Protein AF-A0A9D2M2R0-F1 (afdb_monomer_lite)

Secondary structure (DSSP, 8-state):
--SHHHH-------HHHHHT-S--SS----PPPPPP--HHHHHHHHHTS-HHHHHHHHHHTSTTGGG--HHHHHHHHHHHHHHHHHHHHHHHHHHT---HHHHHHHHT-EEE--SS-S-TTS--SEEEETTTEEEE-HHHHHHHHHHHTSTTHHHHH-TT--HHHHHHHHHHHHHHHHHTTTT-HHHH-EEEEP-STT--EEEE-HHHHHHHHHHHHHHHHT-SS-TTHHHHHHHHHH-HHHHHHHHHHHHHHTTPPPPPPP-----PPPPTT--

Sequence (275 aa):
MNDWKQQMKTRLTPVAEIFLGKGGLERKPLLRPVQPRPIAQMMKDLRALDESVWAEYAFSRDPLKGRFTPEQKKRWDKLANECGKEYAHKMQQKYGTRDPMELAKRMGVTVEKPDMPKDLGRVLFAEFKVPNHVYLYMDAVYKAQATLSRPGMQKIMTSALDVERLLLAHELFHYVEEQYKREIFTKTEKIDLPTIPPFKNRSTVRSLDELAGMAFARELNSLPYSPYLLDVMLMYGYSQDGAIRLYEEIMTMAGVPIPEPEEEAYSAPLSIYDV

Radius of gyration: 19.31 Å; chains: 1; bounding box: 57×49×51 Å

Structure (mmCIF, N/CA/C/O backbone):
data_AF-A0A9D2M2R0-F1
#
_entry.id   AF-A0A9D2M2R0-F1
#
loop_
_atom_site.group_PDB
_atom_site.id
_ato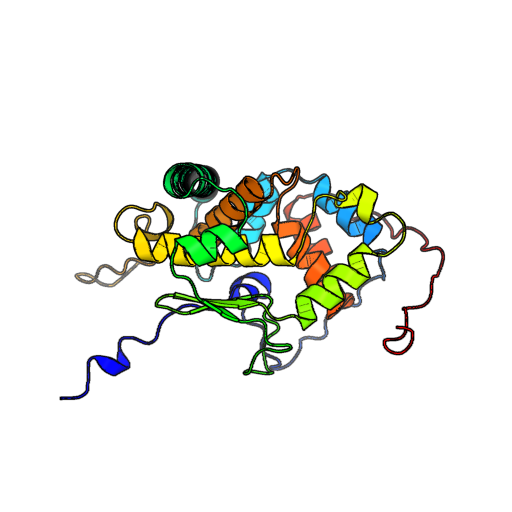m_site.type_symbol
_atom_site.label_atom_id
_atom_site.label_alt_id
_atom_site.label_comp_id
_atom_site.label_asym_id
_atom_site.label_entity_id
_atom_site.label_seq_id
_atom_site.pdbx_PDB_ins_code
_atom_site.Cartn_x
_atom_site.Cartn_y
_atom_site.Cartn_z
_atom_site.occupancy
_atom_site.B_iso_or_equiv
_atom_site.auth_seq_id
_atom_site.auth_comp_id
_atom_site.auth_asym_id
_atom_site.auth_atom_id
_atom_site.pdbx_PDB_model_num
ATOM 1 N N . MET A 1 1 ? -34.102 20.728 9.221 1.00 36.69 1 MET A N 1
ATOM 2 C CA . MET A 1 1 ? -34.050 19.658 8.200 1.00 36.69 1 MET A CA 1
ATOM 3 C C . MET A 1 1 ? -33.101 20.142 7.112 1.00 36.69 1 MET A C 1
ATOM 5 O O . MET A 1 1 ? -33.289 21.264 6.675 1.00 36.69 1 MET A O 1
ATOM 9 N N . ASN A 1 2 ? -32.089 19.342 6.755 1.00 35.31 2 ASN A N 1
ATOM 10 C CA . ASN A 1 2 ? -31.023 19.614 5.766 1.00 35.31 2 ASN A CA 1
ATOM 11 C C . ASN A 1 2 ? -29.866 20.544 6.184 1.00 35.31 2 ASN A C 1
ATOM 13 O O . ASN A 1 2 ? -29.786 21.662 5.702 1.00 35.31 2 ASN A O 1
ATOM 17 N N . ASP A 1 3 ? -28.921 20.028 6.983 1.00 30.72 3 ASP A N 1
ATOM 18 C CA . ASP A 1 3 ? -27.533 20.552 6.956 1.00 30.72 3 ASP A CA 1
ATOM 19 C C . ASP A 1 3 ? -26.462 19.510 7.372 1.00 30.72 3 ASP A C 1
ATOM 21 O O . ASP A 1 3 ? -25.307 19.558 6.966 1.00 30.72 3 ASP A O 1
ATOM 25 N N . TRP A 1 4 ? -26.845 18.438 8.079 1.00 29.23 4 TRP A N 1
ATOM 26 C CA . TRP A 1 4 ? -25.891 17.377 8.451 1.00 29.23 4 TRP A CA 1
ATOM 27 C C . TRP A 1 4 ? -25.442 16.485 7.275 1.00 29.23 4 TRP A C 1
ATOM 29 O O . TRP A 1 4 ? -24.373 15.878 7.328 1.00 29.23 4 TRP A O 1
ATOM 39 N N . LYS A 1 5 ? -26.218 16.438 6.179 1.00 28.48 5 LYS A N 1
ATOM 40 C CA . LYS A 1 5 ? -25.874 15.671 4.967 1.00 28.48 5 LYS A CA 1
ATOM 41 C C . LYS A 1 5 ? -24.769 16.322 4.119 1.00 28.48 5 LYS A C 1
ATOM 43 O O . LYS A 1 5 ? -24.195 15.635 3.282 1.00 28.48 5 LYS A O 1
ATOM 48 N N . GLN A 1 6 ? -24.430 17.599 4.335 1.00 27.80 6 GLN A N 1
ATOM 49 C CA . GLN A 1 6 ? -23.318 18.257 3.628 1.00 27.80 6 GLN A CA 1
ATOM 50 C C . GLN A 1 6 ? -21.973 18.159 4.367 1.00 27.80 6 GLN A C 1
ATOM 52 O O . GLN A 1 6 ? -20.927 18.268 3.727 1.00 27.80 6 GLN A O 1
ATOM 57 N N . GLN A 1 7 ? -21.974 17.873 5.675 1.00 25.66 7 GLN A N 1
ATOM 58 C CA . GLN A 1 7 ? -20.743 17.686 6.460 1.00 25.66 7 GLN A CA 1
ATOM 59 C C . GLN A 1 7 ? -20.190 16.251 6.420 1.00 25.66 7 GLN A C 1
ATOM 61 O O . GLN A 1 7 ? -19.033 16.032 6.765 1.00 25.66 7 GLN A O 1
ATOM 66 N N . MET A 1 8 ? -20.960 15.286 5.907 1.00 27.16 8 MET A N 1
ATOM 67 C CA . MET A 1 8 ? -20.489 13.932 5.584 1.00 27.16 8 MET A CA 1
ATOM 68 C C . MET A 1 8 ? -20.026 13.816 4.124 1.00 27.16 8 MET A C 1
ATOM 70 O O . MET A 1 8 ? -20.370 12.869 3.422 1.00 27.16 8 MET A O 1
ATOM 74 N N . LYS A 1 9 ? -19.207 14.761 3.643 1.00 28.81 9 LYS A N 1
ATOM 75 C CA . LYS A 1 9 ? -18.319 14.449 2.514 1.00 28.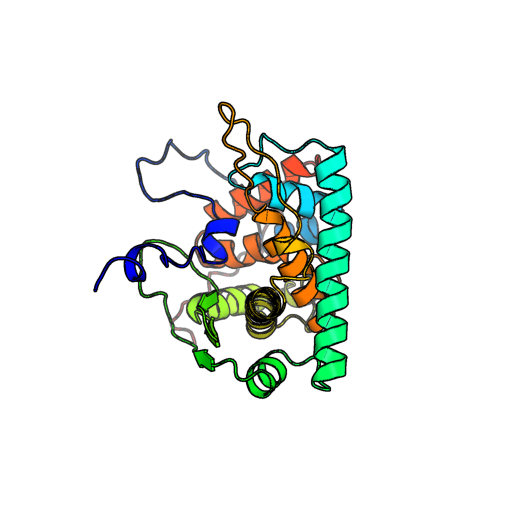81 9 LYS A CA 1
ATOM 76 C C . LYS A 1 9 ? -17.247 13.503 3.048 1.00 28.81 9 LYS A C 1
ATOM 78 O O . LYS A 1 9 ? -16.240 13.947 3.595 1.00 28.81 9 LYS A O 1
ATOM 83 N N . THR A 1 10 ? -17.525 12.206 2.948 1.00 34.53 10 THR A N 1
ATOM 84 C CA . THR A 1 10 ? -16.590 11.093 3.133 1.00 34.53 10 THR A CA 1
ATOM 85 C C . THR A 1 10 ? -15.254 11.439 2.484 1.00 34.53 10 THR A C 1
ATOM 87 O O . THR A 1 10 ? -15.128 11.443 1.262 1.00 34.53 10 THR A O 1
ATOM 90 N N . ARG A 1 11 ? -14.258 11.782 3.305 1.00 35.22 11 ARG A N 1
ATOM 91 C CA . ARG A 1 11 ? -12.870 11.978 2.875 1.00 35.22 11 ARG A CA 1
ATOM 92 C C . ARG A 1 11 ? -12.175 10.619 2.784 1.00 35.22 11 ARG A C 1
ATOM 94 O O . ARG A 1 11 ? -11.210 10.375 3.493 1.00 35.22 11 ARG A O 1
ATOM 101 N N . LEU A 1 12 ? -12.707 9.745 1.937 1.00 38.00 12 LEU A N 1
ATOM 102 C CA . LEU A 1 12 ? -11.981 8.587 1.432 1.00 38.00 12 LEU A CA 1
ATOM 103 C C . LEU A 1 12 ? -11.487 8.997 0.055 1.00 38.00 12 LEU A C 1
ATOM 105 O O . LEU A 1 12 ? -12.224 9.026 -0.922 1.00 38.00 12 LEU A O 1
ATOM 109 N N . THR A 1 13 ? -10.264 9.498 0.041 1.00 39.38 13 THR A N 1
ATOM 110 C CA . THR A 1 13 ? -9.514 9.754 -1.183 1.00 39.38 13 THR A CA 1
ATOM 111 C C . THR A 1 13 ? -8.932 8.409 -1.622 1.00 39.38 13 THR A C 1
ATOM 113 O O . THR A 1 13 ? -8.181 7.839 -0.825 1.00 39.38 13 THR A O 1
ATOM 116 N N . PRO A 1 14 ? -9.279 7.894 -2.815 1.00 43.44 14 PRO A N 1
ATOM 117 C CA . PRO A 1 14 ? -8.910 6.555 -3.265 1.00 43.44 14 PRO A CA 1
ATOM 118 C C . PRO A 1 14 ? -7.418 6.254 -3.125 1.00 43.44 14 PRO A C 1
ATOM 120 O O . PRO A 1 14 ? -6.603 7.173 -3.237 1.00 43.44 14 PRO A O 1
ATOM 123 N N . VAL A 1 15 ? -7.068 4.974 -2.980 1.00 39.81 15 VAL A N 1
ATOM 124 C CA . VAL A 1 15 ? -5.699 4.425 -2.954 1.00 39.81 15 VAL A CA 1
ATOM 125 C C . VAL A 1 15 ? -4.780 5.186 -3.911 1.00 39.81 15 VAL A C 1
ATOM 127 O O . VAL A 1 15 ? -3.821 5.833 -3.495 1.00 39.81 15 VAL A O 1
ATOM 130 N N . ALA A 1 16 ? -5.140 5.302 -5.186 1.00 38.16 16 ALA A N 1
ATOM 131 C CA . ALA A 1 16 ? -4.279 5.967 -6.160 1.00 38.16 16 ALA A CA 1
ATOM 132 C C . ALA A 1 16 ? -4.148 7.504 -6.033 1.00 38.16 16 ALA A C 1
ATOM 134 O O . ALA A 1 16 ? -3.180 8.071 -6.536 1.00 38.16 16 ALA A O 1
ATOM 135 N N . GLU A 1 17 ? -5.043 8.197 -5.316 1.00 38.16 17 GLU A N 1
ATOM 136 C CA . GLU A 1 17 ? -4.826 9.602 -4.931 1.00 38.16 17 GLU A CA 1
ATOM 137 C C . GLU A 1 17 ? -3.756 9.767 -3.842 1.00 38.16 17 GLU A C 1
ATOM 139 O O . GLU A 1 17 ? -3.282 10.889 -3.639 1.00 38.16 17 GLU A O 1
ATOM 144 N N . ILE A 1 18 ? -3.404 8.706 -3.102 1.00 42.72 18 ILE A N 1
ATOM 145 C CA . ILE A 1 18 ? -2.148 8.697 -2.342 1.00 42.72 18 ILE A CA 1
ATOM 146 C C . ILE A 1 18 ? -0.995 8.429 -3.303 1.00 42.72 18 ILE A C 1
ATOM 148 O O . ILE A 1 18 ? -0.039 9.203 -3.331 1.00 42.72 18 ILE A O 1
ATOM 152 N N . PHE A 1 19 ? -1.091 7.357 -4.094 1.00 41.00 19 PHE A N 1
ATOM 153 C CA . PHE A 1 19 ? 0.054 6.830 -4.842 1.00 41.00 19 PHE A CA 1
ATOM 154 C C . PHE A 1 19 ? 0.569 7.770 -5.940 1.00 41.00 19 PHE A C 1
ATOM 156 O O . PHE A 1 19 ? 1.769 7.797 -6.200 1.00 41.00 19 PHE A O 1
ATOM 163 N N . LEU A 1 20 ? -0.293 8.604 -6.538 1.00 40.09 20 LEU A N 1
ATOM 164 C CA . LEU A 1 20 ? 0.067 9.462 -7.681 1.00 40.09 20 LEU A CA 1
ATOM 165 C C . LEU A 1 20 ? 0.098 10.962 -7.387 1.00 40.09 20 LEU A C 1
ATOM 167 O O . LEU A 1 20 ? 0.385 11.762 -8.279 1.00 40.09 20 LEU A O 1
ATOM 171 N N . GLY A 1 21 ? -0.158 11.362 -6.139 1.00 33.91 21 GLY A N 1
ATOM 172 C CA . GLY A 1 21 ? -0.265 12.769 -5.770 1.00 33.91 21 GLY A CA 1
ATOM 173 C C . GLY A 1 21 ? -1.383 13.508 -6.525 1.00 33.91 21 GLY A C 1
ATOM 174 O O . GLY A 1 21 ? -2.025 13.010 -7.450 1.00 33.91 21 GLY A O 1
ATOM 175 N N . LYS A 1 22 ? -1.658 14.751 -6.125 1.00 32.97 22 LYS A N 1
ATOM 176 C CA . LYS A 1 22 ? -2.569 15.623 -6.878 1.00 32.97 22 LYS A CA 1
ATOM 177 C C . LYS A 1 22 ? -1.889 16.071 -8.174 1.00 32.97 22 LYS A C 1
ATOM 179 O O . LYS A 1 22 ? -1.240 17.110 -8.199 1.00 32.97 22 LYS A O 1
ATOM 184 N N . GLY A 1 23 ? -2.058 15.292 -9.233 1.00 34.34 23 GLY A N 1
ATOM 185 C CA . GLY A 1 23 ? -1.630 15.617 -10.590 1.00 34.34 23 GLY A CA 1
ATOM 186 C C . GLY A 1 23 ? -2.774 15.423 -11.573 1.00 34.34 23 GLY A C 1
ATOM 187 O O . GLY A 1 23 ? -2.722 14.539 -12.420 1.00 34.34 23 GLY A O 1
ATOM 188 N N . GLY A 1 24 ? -3.829 16.233 -11.444 1.00 31.84 24 GLY A N 1
ATOM 189 C CA . GLY A 1 24 ? -4.751 16.432 -12.559 1.00 31.84 24 GLY A CA 1
ATOM 190 C C . GLY A 1 24 ? -3.981 16.982 -13.762 1.00 31.84 24 GLY A C 1
ATOM 191 O O . GLY A 1 24 ? -2.968 17.659 -13.592 1.00 31.84 24 GLY A O 1
ATOM 192 N N . LEU A 1 25 ? -4.455 16.672 -14.967 1.00 33.19 25 LEU A N 1
ATOM 193 C CA . LEU A 1 25 ? -3.957 17.160 -16.258 1.00 33.19 25 LEU A CA 1
ATOM 194 C C . LEU A 1 25 ? -4.103 18.694 -16.414 1.00 33.19 25 LEU A C 1
ATOM 196 O O . LEU A 1 25 ? -4.700 19.171 -17.372 1.00 33.19 25 LEU A O 1
ATOM 200 N N . GLU A 1 26 ? -3.550 19.493 -15.504 1.00 32.28 26 GLU A N 1
ATOM 201 C CA . GLU A 1 26 ? -3.401 20.938 -15.664 1.00 32.28 26 GLU A CA 1
ATOM 202 C C . GLU A 1 26 ? -1.927 21.277 -15.901 1.00 32.28 26 GLU A C 1
ATOM 204 O O . GLU A 1 26 ? -1.072 21.076 -15.044 1.00 32.28 26 GLU A O 1
ATOM 209 N N . ARG A 1 27 ? -1.658 21.737 -17.134 1.00 33.88 27 ARG A N 1
ATOM 210 C CA . ARG A 1 27 ? -0.383 22.236 -17.686 1.00 33.88 27 ARG A CA 1
ATOM 211 C C . ARG A 1 27 ? 0.859 21.486 -17.191 1.00 33.88 27 ARG A C 1
ATOM 213 O O . ARG A 1 27 ? 1.560 21.949 -16.299 1.00 33.88 27 ARG A O 1
ATOM 220 N N . LYS A 1 28 ? 1.168 20.366 -17.864 1.00 37.31 28 LYS A N 1
ATOM 221 C CA . LYS A 1 28 ? 2.456 19.662 -17.751 1.00 37.31 28 LYS A CA 1
ATOM 222 C C . LYS A 1 28 ? 3.606 20.685 -17.857 1.00 37.31 28 LYS A C 1
ATOM 224 O O . LYS A 1 28 ? 3.792 21.229 -18.948 1.00 37.31 28 LYS A O 1
ATOM 229 N N . PRO A 1 29 ? 4.411 20.932 -16.805 1.00 42.66 29 PRO A N 1
ATOM 230 C CA . PRO A 1 29 ? 5.779 21.361 -17.058 1.00 42.66 29 PRO A CA 1
ATOM 231 C C . PRO A 1 29 ? 6.406 20.301 -17.973 1.00 42.66 29 PRO A C 1
ATOM 233 O O . PRO A 1 29 ? 6.069 19.122 -17.845 1.00 42.66 29 PRO A O 1
ATOM 236 N N . LEU A 1 30 ? 7.236 20.706 -18.939 1.00 49.91 30 LEU A N 1
ATOM 237 C CA . LEU A 1 30 ? 7.921 19.772 -19.839 1.00 49.91 30 LEU A CA 1
ATOM 238 C C . LEU A 1 30 ? 8.598 18.688 -18.990 1.00 49.91 30 LEU A C 1
ATOM 240 O O . LEU A 1 30 ? 9.575 18.952 -18.291 1.00 49.91 30 LEU A O 1
ATOM 244 N N . LEU A 1 31 ? 8.017 17.488 -18.983 1.00 64.94 31 LEU A N 1
ATOM 245 C CA . LEU A 1 31 ? 8.514 16.387 -18.175 1.00 64.94 31 LEU A CA 1
ATOM 246 C C . LEU A 1 31 ? 9.866 15.966 -18.760 1.00 64.94 31 LEU A C 1
ATOM 248 O O . LEU A 1 31 ? 9.962 15.720 -19.961 1.00 64.94 31 LEU A O 1
ATOM 252 N N . ARG A 1 32 ? 10.909 15.890 -17.922 1.00 73.06 32 ARG A N 1
ATOM 253 C CA . ARG A 1 32 ? 12.268 15.498 -18.342 1.00 73.06 32 ARG A CA 1
ATOM 254 C C . ARG A 1 32 ? 12.216 14.192 -19.150 1.00 73.06 32 ARG A C 1
ATOM 256 O O . ARG A 1 32 ? 11.566 13.274 -18.663 1.00 73.06 32 ARG A O 1
ATOM 263 N N . PRO A 1 33 ? 12.877 14.044 -20.305 1.00 77.44 33 PRO A N 1
ATOM 264 C CA . PRO A 1 33 ? 12.938 12.759 -21.002 1.00 77.44 33 PRO A CA 1
ATOM 265 C C . PRO A 1 33 ? 13.443 11.653 -20.068 1.00 77.44 33 PRO A C 1
ATOM 267 O O . PRO A 1 33 ? 14.394 11.881 -19.318 1.00 77.44 33 PRO A O 1
ATOM 270 N N . VAL A 1 34 ? 12.792 10.492 -20.091 1.00 85.88 34 VAL A N 1
ATOM 271 C CA . VAL A 1 34 ? 13.221 9.309 -19.333 1.00 85.88 34 VAL A CA 1
ATOM 272 C C . VAL A 1 34 ? 13.888 8.320 -20.273 1.00 85.88 34 VAL A C 1
ATOM 274 O O . VAL A 1 34 ? 13.518 8.218 -21.442 1.00 85.88 34 VAL A O 1
ATOM 277 N N . GLN A 1 35 ? 14.884 7.604 -19.766 1.00 87.88 35 GLN A N 1
ATOM 278 C CA . GLN A 1 35 ? 15.522 6.525 -20.506 1.00 87.88 35 GLN A CA 1
ATOM 279 C C . GLN A 1 35 ? 14.670 5.255 -20.339 1.00 87.88 35 GLN A C 1
ATOM 281 O O . GLN A 1 35 ? 14.363 4.908 -19.196 1.00 87.88 35 GLN A O 1
ATOM 286 N N . PRO A 1 36 ? 14.265 4.565 -21.424 1.00 91.00 36 PRO A N 1
ATOM 287 C CA . PRO A 1 36 ? 13.518 3.314 -21.322 1.00 91.00 36 PRO A CA 1
ATOM 288 C C . PRO A 1 36 ? 14.266 2.275 -20.483 1.00 91.00 36 PRO A C 1
ATOM 290 O O . PRO A 1 36 ? 15.478 2.118 -20.628 1.00 91.00 36 PRO A O 1
ATOM 293 N N . ARG A 1 37 ? 13.538 1.575 -19.605 1.00 91.38 37 ARG A N 1
ATOM 294 C CA . ARG A 1 37 ? 14.088 0.578 -18.677 1.00 91.38 37 ARG A CA 1
ATOM 295 C C . ARG A 1 37 ? 13.200 -0.664 -18.613 1.00 91.38 37 ARG A C 1
ATOM 297 O O . ARG A 1 37 ? 11.980 -0.509 -18.482 1.00 91.38 37 ARG A O 1
ATOM 304 N N . PRO A 1 38 ? 13.782 -1.876 -18.631 1.00 92.50 38 PRO A N 1
ATOM 305 C CA . PRO A 1 38 ? 13.028 -3.104 -18.422 1.00 92.50 38 PRO A CA 1
ATOM 306 C C . PRO A 1 38 ? 12.332 -3.118 -17.060 1.00 92.50 38 PRO A C 1
ATOM 308 O O . PRO A 1 38 ? 12.951 -2.880 -16.019 1.00 92.50 38 PRO A O 1
ATOM 311 N N . ILE A 1 39 ? 11.047 -3.478 -17.037 1.00 93.38 39 ILE A N 1
ATOM 312 C CA . ILE A 1 39 ? 10.282 -3.590 -15.783 1.00 93.38 39 ILE A CA 1
ATOM 313 C C . ILE A 1 39 ? 10.903 -4.613 -14.824 1.00 93.38 39 ILE A C 1
ATOM 315 O O . ILE A 1 39 ? 10.934 -4.393 -13.616 1.00 93.38 39 ILE A O 1
ATOM 319 N N . ALA A 1 40 ? 11.472 -5.696 -15.359 1.00 93.75 40 ALA A N 1
ATOM 320 C CA . ALA A 1 40 ? 12.155 -6.712 -14.568 1.00 93.75 40 ALA A CA 1
ATOM 321 C C . ALA A 1 40 ? 13.372 -6.145 -13.820 1.00 93.75 40 ALA A C 1
ATOM 323 O O . ALA A 1 40 ? 13.594 -6.506 -12.667 1.00 93.75 40 ALA A O 1
ATOM 324 N N . GLN A 1 41 ? 14.136 -5.246 -14.446 1.00 94.12 41 GLN A N 1
ATOM 325 C CA . GLN A 1 41 ? 15.252 -4.564 -13.793 1.00 94.12 41 GLN A CA 1
ATOM 326 C C . GLN A 1 41 ? 14.738 -3.679 -12.652 1.00 94.12 41 GLN A C 1
ATOM 328 O O . GLN A 1 41 ? 15.139 -3.870 -11.507 1.00 94.12 41 GLN A O 1
ATOM 333 N N . MET A 1 42 ? 13.760 -2.809 -12.935 1.00 95.62 42 MET A N 1
ATOM 334 C CA . MET A 1 42 ? 13.175 -1.927 -11.918 1.00 95.62 42 MET A CA 1
ATOM 335 C C . MET A 1 42 ? 12.631 -2.716 -10.716 1.00 95.62 42 MET A C 1
ATOM 337 O O . MET A 1 42 ? 12.873 -2.344 -9.573 1.00 95.62 42 MET A O 1
ATOM 341 N N . MET A 1 43 ? 11.936 -3.836 -10.940 1.00 95.81 43 MET A N 1
ATOM 342 C CA . MET A 1 43 ? 11.398 -4.656 -9.847 1.00 95.81 43 MET A CA 1
ATOM 343 C C . MET A 1 43 ? 12.482 -5.354 -9.019 1.00 95.81 43 MET A C 1
ATOM 345 O O . MET A 1 43 ? 12.316 -5.481 -7.806 1.00 95.81 43 MET A O 1
ATOM 349 N N . LYS A 1 44 ? 13.586 -5.805 -9.635 1.00 95.06 44 LYS A N 1
ATOM 350 C CA . LYS A 1 44 ? 14.729 -6.374 -8.896 1.00 95.06 44 LYS A CA 1
ATOM 351 C C . LYS A 1 44 ? 15.343 -5.329 -7.969 1.00 95.06 44 LYS A C 1
ATOM 353 O O . LYS A 1 44 ? 15.552 -5.624 -6.796 1.00 95.06 44 LYS A O 1
ATOM 358 N N . ASP A 1 45 ? 15.582 -4.133 -8.497 1.00 95.75 45 ASP A N 1
ATOM 359 C CA . ASP A 1 45 ? 16.199 -3.032 -7.761 1.00 95.75 45 ASP A CA 1
ATOM 360 C C . ASP A 1 45 ? 15.323 -2.609 -6.580 1.00 95.75 45 ASP A C 1
ATOM 362 O O . ASP A 1 45 ? 15.783 -2.592 -5.442 1.00 95.75 45 ASP A O 1
ATOM 366 N N . LEU A 1 46 ? 14.029 -2.365 -6.826 1.00 96.56 46 LEU A N 1
ATOM 367 C CA . LEU A 1 46 ? 13.080 -1.974 -5.780 1.00 96.56 46 LEU A CA 1
ATOM 368 C C . LEU A 1 46 ? 12.930 -3.051 -4.702 1.00 96.56 46 LEU A C 1
ATOM 370 O O . LEU A 1 46 ? 12.845 -2.737 -3.518 1.00 96.56 46 LEU A O 1
ATOM 374 N N . ARG A 1 47 ? 12.922 -4.331 -5.089 1.00 95.25 47 ARG A N 1
ATOM 375 C CA . ARG A 1 47 ? 12.851 -5.447 -4.136 1.00 95.25 47 ARG A CA 1
ATOM 376 C C . ARG A 1 47 ? 14.084 -5.526 -3.225 1.00 95.25 47 ARG A C 1
ATOM 378 O O . ARG A 1 47 ? 13.974 -6.092 -2.140 1.00 95.25 47 ARG A O 1
ATOM 385 N N . ALA A 1 48 ? 15.230 -5.003 -3.658 1.00 94.62 48 ALA A N 1
ATOM 386 C CA . ALA A 1 48 ? 16.471 -4.994 -2.886 1.00 94.62 48 ALA A CA 1
ATOM 387 C C . ALA A 1 48 ? 16.589 -3.801 -1.920 1.00 94.62 48 ALA A C 1
ATOM 389 O O . ALA A 1 48 ? 17.535 -3.763 -1.134 1.00 94.62 48 ALA A O 1
ATOM 390 N N . LEU A 1 49 ? 15.662 -2.839 -1.970 1.00 95.69 49 LEU A N 1
ATOM 391 C CA . LEU A 1 49 ? 15.681 -1.672 -1.092 1.00 95.69 49 LEU A CA 1
ATOM 392 C C . LEU A 1 49 ? 15.330 -2.030 0.355 1.00 95.69 49 LEU A C 1
ATOM 394 O O . LEU A 1 49 ? 14.494 -2.897 0.621 1.00 95.69 49 LEU A O 1
ATOM 398 N N . ASP A 1 50 ? 15.932 -1.293 1.289 1.00 93.12 50 ASP A N 1
ATOM 399 C CA . ASP A 1 50 ? 15.592 -1.363 2.706 1.00 93.12 50 ASP A CA 1
ATOM 400 C C . ASP A 1 50 ? 14.145 -0.929 2.966 1.00 93.12 50 ASP A C 1
ATOM 402 O O . ASP A 1 50 ? 13.619 -0.006 2.339 1.00 93.12 50 ASP A O 1
ATOM 406 N N . GLU A 1 51 ? 13.509 -1.552 3.964 1.00 87.69 51 GLU A N 1
ATOM 407 C CA . GLU A 1 51 ? 12.098 -1.292 4.276 1.00 87.69 51 GLU A CA 1
ATOM 408 C C . GLU A 1 51 ? 11.831 0.186 4.625 1.00 87.69 51 GLU A C 1
ATOM 410 O O . GLU A 1 51 ? 10.773 0.725 4.305 1.00 87.69 51 GLU A O 1
ATOM 415 N N . SER A 1 52 ? 12.811 0.866 5.230 1.00 89.81 52 SER A N 1
ATOM 416 C CA . SER A 1 52 ? 12.713 2.274 5.635 1.00 89.81 52 SER A CA 1
ATOM 417 C C . SER A 1 52 ? 12.522 3.241 4.462 1.00 89.81 52 SER A C 1
ATOM 419 O O . SER A 1 52 ? 11.972 4.328 4.657 1.00 89.81 52 SER A O 1
ATOM 421 N N . VAL A 1 53 ? 12.931 2.861 3.245 1.00 94.81 53 VAL A N 1
ATOM 422 C CA . VAL A 1 53 ? 12.716 3.671 2.037 1.00 94.81 53 VAL A CA 1
ATOM 423 C C . VAL A 1 53 ? 11.223 3.822 1.758 1.00 94.81 53 VAL A C 1
ATOM 425 O O . VAL A 1 53 ? 10.766 4.906 1.399 1.00 94.81 53 VAL A O 1
ATOM 428 N N . TRP A 1 54 ? 10.439 2.764 1.977 1.00 94.88 54 TRP A N 1
ATOM 429 C CA . TRP A 1 54 ? 9.000 2.771 1.715 1.00 94.88 54 TRP A CA 1
ATOM 430 C C . TRP A 1 54 ? 8.237 3.690 2.663 1.00 94.88 54 TRP A C 1
ATOM 432 O O . TRP A 1 54 ? 7.269 4.329 2.254 1.00 94.88 54 TRP A O 1
ATOM 442 N N . ALA A 1 55 ? 8.713 3.827 3.901 1.00 93.62 55 ALA A N 1
ATOM 443 C CA . ALA A 1 55 ? 8.186 4.805 4.840 1.00 93.62 55 ALA A CA 1
ATOM 444 C C . ALA A 1 55 ? 8.428 6.237 4.356 1.00 93.62 55 ALA A C 1
ATOM 446 O O . ALA A 1 55 ? 7.494 7.040 4.315 1.00 93.62 55 ALA A O 1
ATOM 447 N N . GLU A 1 56 ? 9.657 6.564 3.944 1.00 93.44 56 GLU A N 1
ATOM 448 C CA . GLU A 1 56 ? 9.971 7.894 3.409 1.00 93.44 56 GLU A CA 1
ATOM 449 C C . GLU A 1 56 ? 9.162 8.187 2.142 1.00 93.44 56 GLU A C 1
ATOM 451 O O . GLU A 1 56 ? 8.573 9.264 2.022 1.00 93.44 56 GLU A O 1
ATOM 456 N N . TYR A 1 57 ? 9.036 7.198 1.256 1.00 93.44 57 TYR A N 1
ATOM 457 C CA . TYR A 1 57 ? 8.169 7.269 0.088 1.00 93.44 57 TYR A CA 1
ATOM 458 C C . TYR A 1 57 ? 6.714 7.576 0.478 1.00 93.44 57 TYR A C 1
ATOM 460 O O . TYR A 1 57 ? 6.155 8.561 -0.010 1.00 93.44 57 TYR A O 1
ATOM 468 N N . ALA A 1 58 ? 6.121 6.835 1.420 1.00 92.12 58 ALA A N 1
ATOM 469 C CA . ALA A 1 58 ? 4.755 7.073 1.891 1.00 92.12 58 ALA A CA 1
ATOM 470 C C . ALA A 1 58 ? 4.579 8.476 2.500 1.00 92.12 58 ALA A C 1
ATOM 472 O O . ALA A 1 58 ? 3.638 9.197 2.156 1.00 92.12 58 ALA A O 1
ATOM 473 N N . PHE A 1 59 ? 5.509 8.918 3.354 1.00 92.81 59 PHE A N 1
ATOM 474 C CA . PHE A 1 59 ? 5.473 10.264 3.932 1.00 92.81 59 PHE A CA 1
ATOM 475 C C . PHE A 1 59 ? 5.638 11.358 2.872 1.00 92.81 59 PHE A C 1
ATOM 477 O O . PHE A 1 59 ? 5.026 12.416 3.003 1.00 92.81 59 PHE A O 1
ATOM 484 N N . SER A 1 60 ? 6.406 11.128 1.801 1.00 90.06 60 SER A N 1
ATOM 485 C CA . SER A 1 60 ? 6.593 12.091 0.702 1.00 90.06 60 SER A CA 1
ATOM 486 C C . SER A 1 60 ? 5.307 12.373 -0.094 1.00 90.06 60 SER A C 1
ATOM 488 O O . SER A 1 60 ? 5.186 13.420 -0.749 1.00 90.06 60 SER A O 1
ATOM 490 N N . ARG A 1 61 ? 4.337 11.451 -0.024 1.00 87.00 61 ARG A N 1
ATOM 491 C CA . ARG A 1 61 ? 3.009 11.550 -0.642 1.00 87.00 61 ARG A CA 1
ATOM 492 C C . ARG A 1 61 ? 1.952 12.138 0.296 1.00 87.00 61 ARG A C 1
ATOM 494 O O . ARG A 1 61 ? 0.862 12.488 -0.159 1.00 87.00 61 ARG A O 1
ATOM 501 N N . ASP A 1 62 ? 2.268 12.313 1.580 1.00 88.12 62 ASP A N 1
ATOM 502 C CA . ASP A 1 62 ? 1.330 12.879 2.545 1.00 88.12 62 ASP A CA 1
ATOM 503 C C . ASP A 1 62 ? 1.089 14.385 2.283 1.00 88.12 62 ASP A C 1
ATOM 505 O O . ASP A 1 62 ? 2.042 15.147 2.070 1.00 88.12 62 ASP A O 1
ATOM 509 N N . PRO A 1 63 ? -0.165 14.877 2.341 1.00 84.31 63 PRO A N 1
ATOM 510 C CA . PRO A 1 63 ? -0.462 16.310 2.247 1.00 84.31 63 PRO A CA 1
ATOM 511 C C . PRO A 1 63 ? 0.273 17.189 3.276 1.00 84.31 63 PRO A C 1
ATOM 513 O O . PRO A 1 63 ? 0.441 18.389 3.057 1.00 84.31 63 PRO A O 1
ATOM 516 N N . LEU A 1 64 ? 0.700 16.610 4.399 1.00 85.69 64 LEU A N 1
ATOM 517 C CA . LEU A 1 64 ? 1.399 17.255 5.507 1.00 85.69 64 LEU A CA 1
ATOM 518 C C . LEU A 1 64 ? 2.897 16.911 5.553 1.00 85.69 64 LEU A C 1
ATOM 520 O O . LEU A 1 64 ? 3.546 17.237 6.543 1.00 85.69 64 LEU A O 1
ATOM 524 N N . LYS A 1 65 ? 3.475 16.332 4.490 1.00 82.75 65 LYS A N 1
ATOM 525 C CA . LYS A 1 65 ? 4.874 15.854 4.417 1.00 82.75 65 LYS A CA 1
ATOM 526 C C . LYS A 1 65 ? 5.958 16.779 4.982 1.00 82.75 65 LYS A C 1
ATOM 528 O O . LYS A 1 65 ? 6.960 16.303 5.501 1.00 82.75 65 LYS A O 1
ATOM 533 N N . GLY A 1 66 ? 5.766 18.097 4.907 1.00 83.94 66 GLY A N 1
ATOM 534 C CA . GLY A 1 66 ? 6.699 19.098 5.441 1.00 83.94 66 GLY A CA 1
ATOM 535 C C . GLY A 1 66 ? 6.584 19.362 6.948 1.00 83.94 66 GLY A C 1
ATOM 536 O O . GLY A 1 66 ? 7.220 20.286 7.443 1.00 83.94 66 GLY A O 1
ATOM 537 N N . ARG A 1 67 ? 5.735 18.624 7.674 1.00 86.50 67 ARG A N 1
ATOM 538 C CA . ARG A 1 67 ? 5.435 18.857 9.098 1.00 86.50 67 ARG A CA 1
ATOM 539 C C . ARG A 1 67 ? 5.918 17.746 10.028 1.00 86.50 67 ARG A C 1
ATOM 541 O O . ARG A 1 67 ? 5.661 17.832 11.224 1.00 86.50 67 ARG A O 1
ATOM 548 N N . PHE A 1 68 ? 6.575 16.717 9.501 1.00 90.06 68 PHE A N 1
ATOM 549 C CA . PHE A 1 68 ? 7.020 15.562 10.280 1.00 90.06 68 PHE A CA 1
ATOM 550 C C . PHE A 1 68 ? 8.528 15.625 10.498 1.00 90.06 68 PHE A C 1
ATOM 552 O O . PHE A 1 68 ? 9.278 15.787 9.533 1.00 90.06 68 PHE A O 1
ATOM 559 N N . THR A 1 69 ? 8.986 15.469 11.740 1.00 91.06 69 THR A N 1
ATOM 560 C CA . THR A 1 69 ? 10.423 15.317 12.009 1.00 91.06 69 THR A CA 1
ATOM 561 C C . THR A 1 69 ? 10.905 13.912 11.620 1.00 91.06 69 THR A C 1
ATOM 563 O O . THR A 1 69 ? 10.096 12.977 11.578 1.00 91.06 69 THR A O 1
ATOM 566 N N . PRO A 1 70 ? 12.211 13.714 11.363 1.00 92.12 70 PRO A N 1
ATOM 567 C CA . PRO A 1 70 ? 12.766 12.386 11.093 1.00 92.12 70 PRO A CA 1
ATOM 568 C C . PRO A 1 70 ? 12.461 11.359 12.196 1.00 92.12 70 PRO A C 1
ATOM 570 O O . PRO A 1 70 ? 12.123 10.210 11.911 1.00 92.12 70 PRO A O 1
ATOM 573 N N . GLU A 1 71 ? 12.507 11.771 13.463 1.00 92.62 71 GLU A N 1
ATOM 574 C CA . GLU A 1 71 ? 12.218 10.911 14.617 1.00 92.62 71 GLU A CA 1
ATOM 575 C C . GLU A 1 71 ? 10.744 10.504 14.652 1.00 92.62 71 GLU A C 1
ATOM 577 O O . GLU A 1 71 ? 10.430 9.345 14.937 1.00 92.62 71 GLU A O 1
ATOM 582 N N . GLN A 1 72 ? 9.839 11.436 14.327 1.00 92.69 72 GLN A N 1
ATOM 583 C CA . GLN A 1 72 ? 8.411 11.147 14.206 1.00 92.69 72 GLN A CA 1
ATOM 584 C C . GLN A 1 72 ? 8.152 10.148 13.087 1.00 92.69 72 GLN A C 1
ATOM 586 O O . GLN A 1 72 ? 7.505 9.137 13.342 1.00 92.69 72 GLN A O 1
ATOM 591 N N . LYS A 1 73 ? 8.706 10.382 11.888 1.00 94.25 73 LYS A N 1
ATOM 592 C CA . LYS A 1 73 ? 8.575 9.460 10.751 1.00 94.25 73 LYS A CA 1
ATOM 593 C C . LYS A 1 73 ? 9.041 8.054 11.121 1.00 94.25 73 LYS A C 1
ATOM 595 O O . LYS A 1 73 ? 8.291 7.106 10.934 1.00 94.25 73 LYS A O 1
ATOM 600 N N . LYS A 1 74 ? 10.224 7.920 11.733 1.00 94.62 74 LYS A N 1
ATOM 601 C CA . LYS A 1 74 ? 10.773 6.623 12.164 1.00 94.62 74 LYS A CA 1
ATOM 602 C C . LYS A 1 74 ? 9.887 5.917 13.196 1.00 94.62 74 LYS A C 1
ATOM 604 O O . LYS A 1 74 ? 9.670 4.711 13.108 1.00 94.62 74 LYS A O 1
ATOM 609 N N . ARG A 1 75 ? 9.383 6.648 14.196 1.00 95.50 75 ARG A N 1
ATOM 610 C CA . ARG A 1 75 ? 8.471 6.084 15.206 1.00 95.50 75 ARG A CA 1
ATOM 611 C C . ARG A 1 75 ? 7.157 5.638 14.568 1.00 95.50 75 ARG A C 1
ATOM 613 O O . ARG A 1 75 ? 6.665 4.557 14.873 1.00 95.50 75 ARG A O 1
ATOM 620 N N . TRP A 1 76 ? 6.579 6.487 13.730 1.00 95.81 76 TRP A N 1
ATOM 621 C CA . TRP A 1 76 ? 5.294 6.245 13.092 1.00 95.81 76 TRP A CA 1
ATOM 622 C C . TRP A 1 76 ? 5.335 5.128 12.063 1.00 95.81 76 TRP A C 1
ATOM 624 O O . TRP A 1 76 ? 4.398 4.344 12.024 1.00 95.81 76 TRP A O 1
ATOM 634 N N . ASP A 1 77 ? 6.419 5.014 11.302 1.00 95.88 77 ASP A N 1
ATOM 635 C CA . ASP A 1 77 ? 6.673 3.881 10.416 1.00 95.88 77 ASP A CA 1
ATOM 636 C C . ASP A 1 77 ? 6.566 2.551 11.172 1.00 95.88 77 ASP A C 1
ATOM 638 O O . ASP A 1 77 ? 5.750 1.690 10.835 1.00 95.88 77 ASP A O 1
ATOM 642 N N . LYS A 1 78 ? 7.315 2.427 12.276 1.00 96.94 78 LYS A N 1
ATOM 643 C CA . LYS A 1 78 ? 7.275 1.238 13.131 1.00 96.94 78 LYS A CA 1
ATOM 644 C C . LYS A 1 78 ? 5.857 0.944 13.634 1.00 96.94 78 LYS A C 1
ATOM 646 O O . LYS A 1 78 ? 5.384 -0.179 13.490 1.00 96.94 78 LYS A O 1
ATOM 651 N N . LEU A 1 79 ? 5.181 1.945 14.200 1.00 97.44 79 LEU A N 1
ATOM 652 C CA . LEU A 1 79 ? 3.847 1.775 14.786 1.00 97.44 79 LEU A CA 1
ATOM 653 C C . LEU A 1 79 ? 2.772 1.458 13.739 1.00 97.44 79 LEU A C 1
ATOM 655 O O . LEU A 1 79 ? 1.898 0.637 14.000 1.00 97.44 79 LEU A O 1
ATOM 659 N N . ALA A 1 80 ? 2.828 2.070 12.555 1.00 97.12 80 ALA A N 1
ATOM 660 C CA . ALA A 1 80 ? 1.895 1.783 11.469 1.00 97.12 80 ALA A CA 1
ATOM 661 C C . ALA A 1 80 ? 2.086 0.353 10.945 1.00 97.12 80 ALA A C 1
ATOM 663 O O . ALA A 1 80 ? 1.110 -0.380 10.788 1.00 97.12 80 ALA A O 1
ATOM 664 N N . ASN A 1 81 ? 3.336 -0.086 10.771 1.00 97.69 81 ASN A N 1
ATOM 665 C CA . ASN A 1 81 ? 3.643 -1.461 10.382 1.00 97.69 81 ASN A CA 1
ATOM 666 C C . ASN A 1 81 ? 3.191 -2.489 11.429 1.00 97.69 81 ASN A C 1
ATOM 668 O O . ASN A 1 81 ? 2.613 -3.517 11.074 1.00 97.69 81 ASN A O 1
ATOM 672 N N . GLU A 1 82 ? 3.445 -2.227 12.713 1.00 98.00 82 GLU A N 1
ATOM 673 C CA . GLU A 1 82 ? 2.968 -3.068 13.818 1.00 98.00 82 GLU A CA 1
ATOM 674 C C . GLU A 1 82 ? 1.437 -3.124 13.843 1.00 98.00 82 GLU A C 1
ATOM 676 O O . GLU A 1 82 ? 0.875 -4.214 13.904 1.00 98.00 82 GLU A O 1
ATOM 681 N N . CYS A 1 83 ? 0.766 -1.980 13.678 1.00 98.38 83 CYS A N 1
ATOM 682 C CA . CYS A 1 83 ? -0.690 -1.888 13.590 1.00 98.38 83 CYS A CA 1
ATOM 683 C C . CYS A 1 83 ? -1.249 -2.736 12.437 1.00 98.38 83 CYS A C 1
ATOM 685 O O . CYS A 1 83 ? -2.159 -3.537 12.646 1.00 98.38 83 CYS A O 1
ATOM 687 N N . GLY A 1 84 ? -0.706 -2.607 11.223 1.00 98.19 84 GLY A N 1
ATOM 688 C CA . GLY A 1 84 ? -1.159 -3.395 10.073 1.00 98.19 84 GLY A CA 1
ATOM 689 C C . GLY A 1 84 ? -1.038 -4.904 10.306 1.00 98.19 84 GLY A C 1
ATOM 690 O O . GLY A 1 84 ? -1.991 -5.651 10.072 1.00 98.19 84 GLY A O 1
ATOM 691 N N . LYS A 1 85 ? 0.103 -5.353 10.844 1.00 98.44 85 LYS A N 1
ATOM 692 C CA . LYS A 1 85 ? 0.347 -6.770 11.174 1.00 98.44 85 LYS A CA 1
ATOM 693 C C . LYS A 1 85 ? -0.576 -7.276 12.279 1.00 98.44 85 LYS A C 1
ATOM 695 O O . LYS A 1 85 ? -1.181 -8.337 12.133 1.00 98.44 85 LYS A O 1
ATOM 700 N N . GLU A 1 86 ? -0.724 -6.507 13.356 1.00 98.44 86 GLU A N 1
ATOM 701 C CA . GLU A 1 86 ? -1.604 -6.843 14.476 1.00 98.44 86 GLU A CA 1
ATOM 702 C C . GLU A 1 86 ? -3.042 -7.038 13.994 1.00 98.44 86 GLU A C 1
ATOM 704 O O . GLU A 1 86 ? -3.668 -8.055 14.296 1.00 98.44 86 GLU A O 1
ATOM 709 N N . TYR A 1 87 ? -3.564 -6.105 13.192 1.00 98.50 87 TYR A N 1
ATOM 710 C CA . TYR A 1 87 ? -4.928 -6.211 12.687 1.00 98.50 87 TYR A CA 1
ATOM 711 C C . TYR A 1 87 ? -5.094 -7.335 11.663 1.00 98.50 87 TYR A C 1
ATOM 713 O O . TYR A 1 87 ? -6.149 -7.970 11.658 1.00 98.50 87 TYR A O 1
ATOM 721 N N . ALA A 1 88 ? -4.075 -7.657 10.860 1.00 98.38 88 ALA A N 1
ATOM 722 C CA . ALA A 1 88 ? -4.110 -8.833 9.987 1.00 98.38 88 ALA A CA 1
ATOM 723 C C . ALA A 1 88 ? -4.260 -10.122 10.808 1.00 98.38 88 ALA A C 1
ATOM 725 O O . ALA A 1 88 ? -5.144 -10.936 10.526 1.00 98.38 88 ALA A O 1
ATOM 726 N N . HIS A 1 89 ? -3.479 -10.278 11.882 1.00 98.38 89 HIS A N 1
ATOM 727 C CA . HIS A 1 89 ? -3.590 -11.426 12.789 1.00 98.38 89 HIS A CA 1
ATOM 728 C C . HIS A 1 89 ? -4.921 -11.434 13.545 1.00 98.38 89 HIS A C 1
ATOM 730 O O . HIS A 1 89 ? -5.569 -12.476 13.627 1.00 98.38 89 HIS A O 1
ATOM 736 N N . LYS A 1 90 ? -5.380 -10.278 14.040 1.00 98.12 90 LYS A N 1
ATOM 737 C CA . LYS A 1 90 ? -6.673 -10.120 14.730 1.00 98.12 90 LYS A CA 1
ATOM 738 C C . LYS A 1 90 ? -7.835 -10.533 13.827 1.00 98.12 90 LYS A C 1
ATOM 740 O O . LYS A 1 90 ? -8.716 -11.269 14.270 1.00 98.12 90 LYS A O 1
ATOM 745 N N . MET A 1 91 ? -7.846 -10.099 12.563 1.00 98.06 91 MET A N 1
ATOM 746 C CA . MET A 1 91 ? -8.890 -10.475 11.602 1.00 98.06 91 MET A CA 1
ATOM 747 C C . MET A 1 91 ? -8.798 -11.953 11.225 1.00 98.06 91 MET A C 1
ATOM 749 O O . MET A 1 91 ? -9.824 -12.633 11.203 1.00 98.06 91 MET A O 1
ATOM 753 N N . GLN A 1 92 ? -7.587 -12.478 11.024 1.00 97.25 92 GLN A N 1
ATOM 754 C CA . GLN A 1 92 ? -7.381 -13.901 10.767 1.00 97.25 92 GLN A CA 1
ATOM 755 C C . GLN A 1 92 ? -7.898 -14.772 11.916 1.00 97.25 92 GLN A C 1
ATOM 757 O O . GLN A 1 92 ? -8.584 -15.758 11.667 1.00 97.25 92 GLN A O 1
ATOM 762 N N . GLN A 1 93 ? -7.589 -14.428 13.166 1.00 97.62 93 GLN A N 1
ATOM 763 C CA . GLN A 1 93 ? -8.043 -15.177 14.341 1.00 97.62 93 GLN A CA 1
ATOM 764 C C . GLN A 1 93 ? -9.560 -15.081 14.510 1.00 97.62 93 GLN A C 1
ATOM 766 O O . GLN A 1 93 ? -10.221 -16.092 14.733 1.00 97.62 93 GLN A O 1
ATOM 771 N N . LYS A 1 94 ? -10.120 -13.875 14.358 1.00 97.75 94 LYS A N 1
ATOM 772 C CA . LYS A 1 94 ? -11.558 -13.625 14.512 1.00 97.75 94 LYS A CA 1
ATOM 773 C C . LYS A 1 94 ? -12.395 -14.358 13.467 1.00 97.75 94 LYS A C 1
ATOM 775 O O . LYS A 1 94 ? -13.454 -14.883 13.798 1.00 97.75 94 LYS A O 1
ATOM 780 N N . TYR A 1 95 ? -11.943 -14.370 12.215 1.00 97.62 95 TYR A N 1
ATOM 781 C CA . TYR A 1 95 ? -12.706 -14.925 11.099 1.00 97.62 95 TYR A CA 1
ATOM 782 C C . TYR A 1 95 ? -12.169 -16.258 10.593 1.00 97.62 95 TYR A C 1
ATOM 784 O O . TYR A 1 95 ? -12.772 -16.810 9.687 1.00 97.62 95 TYR A O 1
ATOM 792 N N . GLY A 1 96 ? -11.084 -16.806 11.141 1.00 97.19 96 GLY A N 1
ATOM 793 C CA . GLY A 1 96 ? -10.563 -18.137 10.808 1.00 97.19 96 GLY A CA 1
ATOM 794 C C . GLY A 1 96 ? -10.019 -18.295 9.383 1.00 97.19 96 GLY A C 1
ATOM 795 O O . GLY A 1 96 ? -10.028 -19.404 8.856 1.00 97.19 96 GLY A O 1
ATOM 796 N N . THR A 1 97 ? -9.596 -17.213 8.725 1.00 96.81 97 THR A N 1
ATOM 797 C CA . THR A 1 97 ? -9.048 -17.253 7.359 1.00 96.81 97 THR A CA 1
ATOM 798 C C . THR A 1 97 ? -8.081 -16.096 7.102 1.00 96.81 97 THR A C 1
ATOM 800 O O . THR A 1 97 ? -8.222 -15.029 7.692 1.00 96.81 97 THR A O 1
ATOM 803 N N . ARG A 1 98 ? -7.092 -16.307 6.226 1.00 94.12 98 ARG A N 1
ATOM 804 C CA . ARG A 1 98 ? -6.221 -15.244 5.676 1.00 94.12 98 ARG A CA 1
ATOM 805 C C . ARG A 1 98 ? -6.639 -14.818 4.273 1.00 94.12 98 ARG A C 1
ATOM 807 O O . ARG A 1 98 ? -6.057 -13.900 3.711 1.00 94.12 98 ARG A O 1
ATOM 814 N N . ASP A 1 99 ? -7.599 -15.529 3.693 1.00 96.19 99 ASP A N 1
ATOM 815 C CA . ASP A 1 99 ? -8.074 -15.287 2.345 1.00 96.19 99 ASP A CA 1
ATOM 816 C C . ASP A 1 99 ? -8.859 -13.969 2.284 1.00 96.19 99 ASP A C 1
ATOM 818 O O . ASP A 1 99 ? -9.882 -13.872 2.964 1.00 96.19 99 ASP A O 1
ATOM 822 N N . PRO A 1 100 ? -8.421 -12.956 1.509 1.00 96.75 100 PRO A N 1
ATOM 823 C CA . PRO A 1 100 ? -9.083 -11.654 1.499 1.00 96.75 100 PRO A CA 1
ATOM 824 C C . PRO A 1 100 ? -10.540 -11.716 1.028 1.00 96.75 100 PRO A C 1
ATOM 826 O O . PRO A 1 100 ? -11.386 -11.019 1.576 1.00 96.75 100 PRO A O 1
ATOM 829 N N . MET A 1 101 ? -10.874 -12.581 0.067 1.00 96.88 101 MET A N 1
ATOM 830 C CA . MET A 1 101 ? -12.248 -12.696 -0.434 1.00 96.88 101 MET A CA 1
ATOM 831 C C . MET A 1 101 ? -13.172 -13.325 0.613 1.00 96.88 101 MET A C 1
ATOM 833 O O . MET A 1 101 ? -14.269 -12.828 0.878 1.00 96.88 101 MET A O 1
ATOM 837 N N . GLU A 1 102 ? -12.715 -14.392 1.265 1.00 97.56 102 GLU A N 1
ATOM 838 C CA . GLU A 1 102 ? -13.462 -15.021 2.351 1.00 97.56 102 GLU A CA 1
ATOM 839 C C . GLU A 1 102 ? -13.549 -14.107 3.586 1.00 97.56 102 GLU A C 1
ATOM 841 O O . GLU A 1 102 ? -14.594 -14.059 4.237 1.00 97.56 102 GLU A O 1
ATOM 846 N N . LEU A 1 103 ? -12.495 -13.338 3.890 1.00 97.75 103 LEU A N 1
ATOM 847 C CA . LEU A 1 103 ? -12.525 -12.300 4.925 1.00 97.75 103 LEU A CA 1
ATOM 848 C C . LEU A 1 103 ? -13.594 -11.251 4.611 1.00 97.75 103 LEU A C 1
ATOM 850 O O . LEU A 1 103 ? -14.452 -11.011 5.458 1.00 97.75 103 LEU A O 1
ATOM 854 N N . ALA A 1 104 ? -13.601 -10.692 3.396 1.00 97.94 104 ALA A N 1
ATOM 855 C CA . ALA A 1 104 ? -14.600 -9.716 2.962 1.00 97.94 104 ALA A CA 1
ATOM 856 C C . ALA A 1 104 ? -16.026 -10.243 3.173 1.00 97.94 104 ALA A C 1
ATOM 858 O O . ALA A 1 104 ? -16.851 -9.589 3.818 1.00 97.94 104 ALA A O 1
ATOM 859 N N . LYS A 1 105 ? -16.289 -11.479 2.733 1.00 97.81 105 LYS A N 1
ATOM 860 C CA . LYS A 1 105 ? -17.583 -12.149 2.906 1.00 97.81 105 LYS A CA 1
ATOM 861 C C . LYS A 1 105 ? -17.974 -12.294 4.379 1.00 97.81 105 LYS A C 1
ATOM 863 O O . LYS A 1 105 ? -19.094 -11.943 4.745 1.00 97.81 105 LYS A O 1
ATOM 868 N N . ARG A 1 106 ? -17.070 -12.785 5.238 1.00 98.00 106 ARG A N 1
ATOM 869 C CA . ARG A 1 106 ? -17.333 -12.970 6.683 1.00 98.00 106 ARG A CA 1
ATOM 870 C C . ARG A 1 106 ? -17.505 -11.648 7.430 1.00 98.00 106 ARG A C 1
ATOM 872 O O . ARG A 1 106 ? -18.213 -11.603 8.431 1.00 98.00 106 ARG A O 1
ATOM 879 N N . MET A 1 107 ? -16.885 -10.581 6.936 1.00 96.69 107 MET A N 1
ATOM 880 C CA . MET A 1 107 ? -16.995 -9.223 7.471 1.00 96.69 107 MET A CA 1
ATOM 881 C C . MET A 1 107 ? -18.251 -8.485 6.984 1.00 96.69 107 MET A C 1
ATOM 883 O O . MET A 1 107 ? -18.549 -7.406 7.488 1.00 96.69 107 MET A O 1
ATOM 887 N N . GLY A 1 108 ? -18.998 -9.046 6.026 1.00 97.12 108 GLY A N 1
ATOM 888 C CA . GLY A 1 108 ? -20.150 -8.377 5.418 1.00 97.12 108 GLY A CA 1
ATOM 889 C C . GLY A 1 108 ? -19.756 -7.212 4.502 1.00 97.12 108 GLY A C 1
ATOM 890 O O . GLY A 1 108 ? -20.514 -6.248 4.367 1.00 97.12 108 GLY A O 1
ATOM 891 N N . VAL A 1 109 ? -18.564 -7.281 3.905 1.00 97.88 109 VAL A N 1
ATOM 892 C CA . VAL A 1 109 ? -18.072 -6.326 2.907 1.00 97.88 109 VAL A CA 1
ATOM 893 C C . VAL A 1 109 ? -18.515 -6.786 1.520 1.00 97.88 109 VAL A C 1
ATOM 895 O O . VAL A 1 109 ? -18.233 -7.910 1.105 1.00 97.88 109 VAL A O 1
ATOM 898 N N . THR A 1 110 ? -19.203 -5.908 0.796 1.00 97.94 110 THR A N 1
ATOM 899 C CA . THR A 1 110 ? -19.573 -6.120 -0.605 1.00 97.94 110 THR A CA 1
ATOM 900 C C . THR A 1 110 ? -18.370 -5.810 -1.487 1.00 97.94 110 THR A C 1
ATOM 902 O O . THR A 1 110 ? -17.832 -4.708 -1.411 1.00 97.94 110 THR A O 1
ATOM 905 N N . VAL A 1 111 ? -17.964 -6.751 -2.339 1.00 97.50 111 VAL A N 1
ATOM 906 C CA . VAL A 1 111 ? -16.874 -6.553 -3.305 1.00 97.50 111 VAL A CA 1
ATOM 907 C C . VAL A 1 111 ? -17.457 -6.501 -4.714 1.00 97.50 111 VAL A C 1
ATOM 909 O O . VAL A 1 111 ? -18.052 -7.473 -5.178 1.00 97.50 111 VAL A O 1
ATOM 912 N N . GLU A 1 112 ? -17.273 -5.376 -5.396 1.00 95.88 112 GLU A N 1
ATOM 913 C CA . GLU A 1 112 ? -17.626 -5.180 -6.800 1.00 95.88 112 GLU A CA 1
ATOM 914 C C . GLU A 1 112 ? -16.365 -5.111 -7.661 1.00 95.88 112 GLU A C 1
ATOM 916 O O . GLU A 1 112 ? -15.342 -4.568 -7.245 1.00 95.88 112 GLU A O 1
ATOM 921 N N . LYS A 1 113 ? -16.446 -5.646 -8.881 1.00 94.62 113 LYS A N 1
ATOM 922 C CA . LYS A 1 113 ? -15.319 -5.731 -9.821 1.00 94.62 113 LYS A CA 1
ATOM 923 C C . LYS A 1 113 ? -15.625 -5.032 -11.153 1.00 94.62 113 LYS A C 1
ATOM 925 O O . LYS A 1 113 ? -15.780 -5.714 -12.165 1.00 94.62 113 LYS A O 1
ATOM 930 N N . PRO A 1 114 ? -15.824 -3.703 -11.174 1.00 91.69 114 PRO A N 1
ATOM 931 C CA . PRO A 1 114 ? -15.998 -2.974 -12.429 1.00 91.69 114 PRO A CA 1
ATOM 932 C C . PRO A 1 114 ? -14.700 -2.956 -13.252 1.00 91.69 114 PRO A C 1
ATOM 934 O O . PRO A 1 114 ? -13.607 -2.999 -12.692 1.00 91.69 114 PRO A O 1
ATOM 937 N N . ASP A 1 115 ? -14.806 -2.803 -14.574 1.00 85.50 115 ASP A N 1
ATOM 938 C CA . ASP A 1 115 ? -13.619 -2.679 -15.435 1.00 85.50 115 ASP A CA 1
ATOM 939 C C . ASP A 1 115 ? -12.830 -1.397 -15.134 1.00 85.50 115 ASP A C 1
ATOM 941 O O . ASP A 1 115 ? -11.622 -1.443 -14.912 1.00 85.50 115 ASP A O 1
ATOM 945 N N . MET A 1 116 ? -13.528 -0.256 -15.082 1.00 78.50 116 MET A N 1
ATOM 946 C CA . MET A 1 116 ? -12.945 1.082 -14.943 1.00 78.50 116 MET A CA 1
ATOM 947 C C . MET A 1 116 ? -13.640 1.903 -13.845 1.00 78.50 116 MET A C 1
ATOM 949 O O . MET A 1 116 ? -14.835 1.710 -13.588 1.00 78.50 116 MET A O 1
ATOM 953 N N . PRO A 1 117 ? -12.940 2.871 -13.223 1.00 71.81 117 PRO A N 1
ATOM 954 C CA . PRO A 1 117 ? -13.570 3.850 -12.344 1.00 71.81 117 PRO A CA 1
ATOM 955 C C . PRO A 1 117 ? -14.531 4.757 -13.120 1.00 71.81 117 PRO A C 1
ATOM 957 O O . PRO A 1 117 ? -14.295 5.104 -14.276 1.00 71.81 117 PRO A O 1
ATOM 960 N N . LYS A 1 118 ? -15.620 5.184 -12.465 1.00 65.81 118 LYS A N 1
ATOM 961 C CA . LYS A 1 118 ? -16.623 6.083 -13.072 1.00 65.81 118 LYS A CA 1
ATOM 962 C C . LYS A 1 118 ? -16.066 7.486 -13.361 1.00 65.81 118 LYS A C 1
ATOM 964 O O . LYS A 1 118 ? -16.521 8.135 -14.298 1.00 65.81 118 LYS A O 1
ATOM 969 N N . ASP A 1 119 ? -15.068 7.927 -12.595 1.00 59.81 119 ASP A N 1
ATOM 970 C CA . ASP A 1 119 ? -14.394 9.212 -12.780 1.00 59.81 119 ASP A CA 1
ATOM 971 C C . ASP A 1 119 ? -13.109 9.030 -13.610 1.00 59.81 119 ASP A C 1
ATOM 973 O O . ASP A 1 119 ? -12.032 8.763 -13.081 1.00 59.81 119 ASP A O 1
ATOM 977 N N . LEU A 1 120 ? -13.221 9.216 -14.930 1.00 51.69 120 LEU A N 1
ATOM 978 C CA . LEU A 1 120 ? -12.167 9.022 -15.948 1.00 51.69 120 LEU A CA 1
ATOM 979 C C . LEU A 1 120 ? -10.904 9.901 -15.788 1.00 51.69 120 LEU A C 1
ATOM 981 O O . LEU A 1 120 ? -9.980 9.811 -16.593 1.00 51.69 120 LEU A O 1
ATOM 985 N N . GLY A 1 121 ? -10.850 10.782 -14.785 1.00 48.94 121 GLY A N 1
ATOM 986 C CA . GLY A 1 121 ? -9.745 11.725 -14.585 1.00 48.94 121 GLY A CA 1
ATOM 987 C C . GLY A 1 121 ? -8.591 11.210 -13.721 1.00 48.94 121 GLY A C 1
ATOM 988 O O . GLY A 1 121 ? -7.608 11.934 -13.558 1.00 48.94 121 GLY A O 1
ATOM 989 N N . ARG A 1 122 ? -8.715 10.024 -13.103 1.00 54.97 122 ARG A N 1
ATOM 990 C CA . ARG A 1 122 ? -7.744 9.484 -12.132 1.00 54.97 122 ARG A CA 1
ATOM 991 C C . ARG A 1 122 ? -7.620 7.969 -12.290 1.00 54.97 122 ARG A C 1
ATOM 993 O O . ARG A 1 122 ? -8.627 7.273 -12.328 1.00 54.97 122 ARG A O 1
ATOM 1000 N N . VAL A 1 123 ? -6.390 7.460 -12.364 1.00 61.19 123 VAL A N 1
ATOM 1001 C CA . VAL A 1 123 ? -6.135 6.011 -12.313 1.00 61.19 123 VAL A CA 1
ATOM 1002 C C . VAL A 1 123 ? -6.434 5.567 -10.891 1.00 61.19 123 VAL A C 1
ATOM 1004 O O . VAL A 1 123 ? -5.805 6.112 -10.002 1.00 61.19 123 VAL A O 1
ATOM 1007 N N . LEU A 1 124 ? -7.379 4.652 -10.671 1.00 72.06 124 LEU A N 1
ATOM 1008 C CA . LEU A 1 124 ? -7.664 4.012 -9.381 1.00 72.06 124 LEU A CA 1
ATOM 1009 C C . LEU A 1 124 ? -7.508 2.501 -9.553 1.00 72.06 124 LEU A C 1
ATOM 1011 O O . LEU A 1 124 ? -7.985 1.963 -10.547 1.00 72.06 124 LEU A O 1
ATOM 1015 N N . PHE A 1 125 ? -6.874 1.819 -8.597 1.00 83.19 125 PHE A N 1
ATOM 1016 C CA . PHE A 1 125 ? -6.706 0.357 -8.650 1.00 83.19 125 PHE A CA 1
ATOM 1017 C C . PHE A 1 125 ? -7.788 -0.364 -7.850 1.00 83.19 125 PHE A C 1
ATOM 1019 O O . PHE A 1 125 ? -8.370 -1.347 -8.303 1.00 83.19 125 PHE A O 1
ATOM 1026 N N . ALA A 1 126 ? -8.096 0.181 -6.679 1.00 88.75 126 ALA A N 1
ATOM 1027 C CA . ALA A 1 126 ? -9.197 -0.230 -5.839 1.00 88.75 126 ALA A CA 1
ATOM 1028 C C . ALA A 1 126 ? -9.687 0.969 -5.013 1.00 88.75 126 ALA A C 1
ATOM 1030 O O . ALA A 1 126 ? -9.058 2.036 -5.013 1.00 88.75 126 ALA A O 1
ATOM 1031 N N . GLU A 1 127 ? -10.856 0.824 -4.397 1.00 89.81 127 GLU A N 1
ATOM 1032 C CA . GLU A 1 127 ? -11.408 1.833 -3.500 1.00 89.81 127 GLU A CA 1
ATOM 1033 C C . GLU A 1 127 ? -12.394 1.220 -2.499 1.00 89.81 127 GLU A C 1
ATOM 1035 O O . GLU A 1 127 ? -13.399 0.616 -2.884 1.00 89.81 127 GLU A O 1
ATOM 1040 N N . PHE A 1 128 ? -12.167 1.461 -1.211 1.00 91.88 128 PHE A N 1
ATOM 1041 C CA . PHE A 1 128 ? -13.161 1.282 -0.164 1.00 91.88 128 PHE A CA 1
ATOM 1042 C C . PHE A 1 128 ? -14.111 2.487 -0.074 1.00 91.88 128 PHE A C 1
ATOM 1044 O O . PHE A 1 128 ? -13.701 3.638 0.086 1.00 91.88 128 PHE A O 1
ATOM 1051 N N . LYS A 1 129 ? -15.417 2.212 -0.101 1.00 91.50 129 LYS A N 1
ATOM 1052 C CA . LYS A 1 129 ? -16.502 3.154 0.179 1.00 91.50 129 LYS A CA 1
ATOM 1053 C C . LYS A 1 129 ? -17.292 2.720 1.404 1.00 91.50 129 LYS A C 1
ATOM 1055 O O . LYS A 1 129 ? -17.900 1.649 1.454 1.00 91.50 129 LYS A O 1
ATOM 1060 N N . VAL A 1 130 ? -17.358 3.629 2.371 1.00 88.00 130 VAL A N 1
ATOM 1061 C CA . VAL A 1 130 ? -18.224 3.503 3.546 1.00 88.00 130 VAL A CA 1
ATOM 1062 C C . VAL A 1 130 ? -19.685 3.318 3.106 1.00 88.00 130 VAL A C 1
ATOM 1064 O O . VAL A 1 130 ? -20.144 4.011 2.195 1.00 88.00 130 VAL A O 1
ATOM 1067 N N . PRO A 1 131 ? -20.441 2.428 3.769 1.00 92.56 131 PRO A N 1
ATOM 1068 C CA . PRO A 1 131 ? -20.056 1.735 5.002 1.00 92.56 131 PRO A CA 1
ATOM 1069 C C . PRO A 1 131 ? -19.286 0.422 4.818 1.00 92.56 131 PRO A C 1
ATOM 1071 O O . PRO A 1 131 ? -18.608 0.005 5.752 1.00 92.56 131 PRO A O 1
ATOM 1074 N N . ASN A 1 132 ? -19.393 -0.247 3.670 1.00 95.38 132 ASN A N 1
ATOM 1075 C CA . ASN A 1 132 ? -18.948 -1.639 3.529 1.00 95.38 132 ASN A CA 1
ATOM 1076 C C . ASN A 1 132 ? -18.743 -2.094 2.070 1.00 95.38 132 ASN A C 1
ATOM 1078 O O . ASN A 1 132 ? -18.909 -3.277 1.793 1.00 95.38 132 ASN A O 1
ATOM 1082 N N . HIS A 1 133 ? -18.451 -1.193 1.131 1.00 96.00 133 HIS A N 1
ATOM 1083 C CA . HIS A 1 133 ? -18.275 -1.553 -0.282 1.00 96.00 133 HIS A CA 1
ATOM 1084 C C . HIS A 1 133 ? -16.818 -1.399 -0.703 1.00 96.00 133 HIS A C 1
ATOM 1086 O O . HIS A 1 133 ? -16.206 -0.378 -0.420 1.00 96.00 133 HIS A O 1
ATOM 1092 N N . VAL A 1 134 ? -16.275 -2.383 -1.406 1.00 94.81 134 VAL A N 1
ATOM 1093 C CA . VAL A 1 134 ? -14.958 -2.325 -2.044 1.00 94.81 134 VAL A CA 1
ATOM 1094 C C . VAL A 1 134 ? -15.149 -2.468 -3.545 1.00 94.81 134 VAL A C 1
ATOM 1096 O O . VAL A 1 134 ? -15.824 -3.389 -3.997 1.00 94.81 134 VAL A O 1
ATOM 1099 N N . TYR A 1 135 ? -14.542 -1.571 -4.311 1.00 93.25 135 TYR A N 1
ATOM 1100 C CA . TYR A 1 135 ? -14.462 -1.651 -5.764 1.00 93.25 135 TYR A CA 1
ATOM 1101 C C . TYR A 1 135 ? -13.046 -2.071 -6.147 1.00 93.25 135 TYR A C 1
ATOM 1103 O O . TYR A 1 135 ? -12.090 -1.408 -5.752 1.00 93.25 135 TYR A O 1
ATOM 1111 N N . LEU A 1 136 ? -12.907 -3.151 -6.912 1.00 92.06 136 LEU A N 1
ATOM 1112 C CA . LEU A 1 136 ? -11.649 -3.578 -7.526 1.00 92.06 136 LEU A CA 1
ATOM 1113 C C . LEU A 1 136 ? -11.725 -3.284 -9.023 1.00 92.06 136 LEU A C 1
ATOM 1115 O O . LEU A 1 136 ? -12.570 -3.848 -9.716 1.00 92.06 136 LEU A O 1
ATOM 1119 N N . TYR A 1 137 ? -10.870 -2.396 -9.524 1.00 90.31 137 TYR A N 1
ATOM 1120 C CA . TYR A 1 137 ? -10.902 -1.998 -10.929 1.00 90.31 137 TYR A CA 1
ATOM 1121 C C . TYR A 1 137 ? -10.099 -2.993 -11.770 1.00 90.31 137 TYR A C 1
ATOM 1123 O O . TYR A 1 137 ? -8.867 -3.037 -11.706 1.00 90.31 137 TYR A O 1
ATOM 1131 N N . MET A 1 138 ? -10.803 -3.823 -12.540 1.00 90.19 138 MET A N 1
ATOM 1132 C CA . MET A 1 138 ? -10.206 -4.992 -13.191 1.00 90.19 138 MET A CA 1
ATOM 1133 C C . MET A 1 138 ? -9.199 -4.631 -14.283 1.00 90.19 138 MET A C 1
ATOM 1135 O O . MET A 1 138 ? -8.246 -5.379 -14.477 1.00 90.19 138 MET A O 1
ATOM 1139 N N . ASP A 1 139 ? -9.315 -3.462 -14.918 1.00 88.88 139 ASP A N 1
ATOM 1140 C CA . ASP A 1 139 ? -8.308 -2.960 -15.864 1.00 88.88 139 ASP A CA 1
ATOM 1141 C C . ASP A 1 139 ? -6.899 -2.906 -15.242 1.00 88.88 139 ASP A C 1
ATOM 1143 O O . ASP A 1 139 ? -5.920 -3.327 -15.865 1.00 88.88 139 ASP A O 1
ATOM 1147 N N . ALA A 1 140 ? -6.790 -2.476 -13.981 1.00 85.31 140 ALA A N 1
ATOM 1148 C CA . ALA A 1 140 ? -5.519 -2.447 -13.261 1.00 85.31 140 ALA A CA 1
ATOM 1149 C C . ALA A 1 140 ? -4.981 -3.860 -13.007 1.00 85.31 140 ALA A C 1
ATOM 1151 O O . ALA A 1 140 ? -3.791 -4.120 -13.191 1.00 85.31 140 ALA A O 1
ATOM 1152 N N . VAL A 1 141 ? -5.868 -4.781 -12.619 1.00 89.81 141 VAL A N 1
ATOM 1153 C CA . VAL A 1 141 ? -5.532 -6.187 -12.366 1.00 89.81 141 VAL A CA 1
ATOM 1154 C C . VAL A 1 141 ? -5.044 -6.859 -13.649 1.00 89.81 141 VAL A C 1
ATOM 1156 O O . VAL A 1 141 ? -3.988 -7.489 -13.637 1.00 89.81 141 VAL A O 1
ATOM 1159 N N . TYR A 1 142 ? -5.743 -6.673 -14.771 1.00 91.88 142 TYR A N 1
ATOM 1160 C CA . TYR A 1 142 ? -5.366 -7.254 -16.060 1.00 91.88 142 TYR A CA 1
ATOM 1161 C C . TYR A 1 142 ? -4.025 -6.718 -16.564 1.00 91.88 142 TYR A C 1
ATOM 1163 O O . TYR A 1 142 ? -3.158 -7.495 -16.968 1.00 91.88 142 TYR A O 1
ATOM 1171 N N . LYS A 1 143 ? -3.787 -5.406 -16.467 1.00 90.12 143 LYS A N 1
ATOM 1172 C CA . LYS A 1 143 ? -2.489 -4.799 -16.816 1.00 90.12 143 LYS A CA 1
ATOM 1173 C C . LYS A 1 143 ? -1.349 -5.306 -15.933 1.00 90.12 143 LYS A C 1
ATOM 1175 O O . LYS A 1 143 ? -0.242 -5.561 -16.421 1.00 90.12 143 LYS A O 1
ATOM 1180 N N . ALA A 1 144 ? -1.613 -5.491 -14.642 1.00 89.56 144 ALA A N 1
ATOM 1181 C CA . ALA A 1 144 ? -0.650 -6.063 -13.710 1.00 89.56 144 ALA A CA 1
ATOM 1182 C C . ALA A 1 144 ? -0.334 -7.526 -14.054 1.00 89.56 144 ALA A C 1
ATOM 1184 O O . ALA A 1 144 ? 0.833 -7.905 -14.106 1.00 89.56 144 ALA A O 1
ATOM 1185 N N . GLN A 1 145 ? -1.351 -8.335 -14.360 1.00 91.06 145 GLN A N 1
ATOM 1186 C CA . GLN A 1 145 ? -1.196 -9.731 -14.782 1.00 91.06 145 GLN A CA 1
ATOM 1187 C C . GLN A 1 145 ? -0.422 -9.852 -16.100 1.00 91.06 145 GLN A C 1
ATOM 1189 O O . GLN A 1 145 ? 0.477 -10.689 -16.208 1.00 91.06 145 GLN A O 1
ATOM 1194 N N . ALA A 1 146 ? -0.694 -8.980 -17.073 1.00 91.50 146 ALA A N 1
ATOM 1195 C CA . ALA A 1 146 ? 0.072 -8.909 -18.316 1.00 91.50 146 ALA A CA 1
ATOM 1196 C C . ALA A 1 146 ? 1.552 -8.586 -18.047 1.00 91.50 146 ALA A C 1
ATOM 1198 O O . ALA A 1 146 ? 2.446 -9.198 -18.631 1.00 91.50 146 ALA A O 1
ATOM 1199 N N . THR A 1 147 ? 1.826 -7.681 -17.102 1.00 90.81 147 THR A N 1
ATOM 1200 C CA . THR A 1 147 ? 3.195 -7.359 -16.671 1.00 90.81 147 THR A CA 1
ATOM 1201 C C . THR A 1 147 ? 3.866 -8.548 -15.980 1.00 90.81 147 THR A C 1
ATOM 1203 O O . THR A 1 147 ? 5.007 -8.876 -16.297 1.00 90.81 147 THR A O 1
ATOM 1206 N N . LEU A 1 148 ? 3.160 -9.247 -15.086 1.00 91.06 148 LEU A N 1
ATOM 1207 C CA .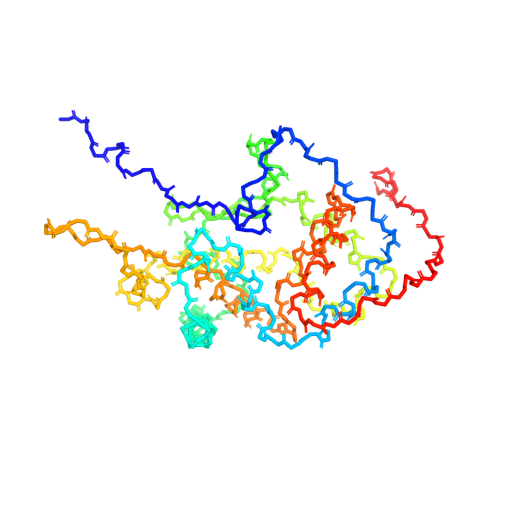 LEU A 1 148 ? 3.665 -10.429 -14.374 1.00 91.06 148 LEU A CA 1
ATOM 1208 C C . LEU A 1 148 ? 3.909 -11.639 -15.284 1.00 91.06 148 LEU A C 1
ATOM 1210 O O . LEU A 1 148 ? 4.729 -12.496 -14.953 1.00 91.06 148 LEU A O 1
ATOM 1214 N N . SER A 1 149 ? 3.227 -11.698 -16.427 1.00 90.00 149 SER A N 1
ATOM 1215 C CA . SER A 1 149 ? 3.386 -12.760 -17.427 1.00 90.00 149 SER A CA 1
ATOM 1216 C C . SER A 1 149 ? 4.657 -12.609 -18.271 1.00 90.00 149 SER A C 1
ATOM 1218 O O . SER A 1 149 ? 5.016 -13.527 -19.008 1.00 90.00 149 SER A O 1
ATOM 1220 N N . ARG A 1 150 ? 5.373 -11.480 -18.163 1.00 88.06 150 ARG A N 1
ATOM 1221 C CA . ARG A 1 150 ? 6.643 -11.278 -18.872 1.00 88.06 150 ARG A CA 1
ATOM 1222 C C . ARG A 1 150 ? 7.743 -12.217 -18.348 1.00 88.06 150 ARG A C 1
ATOM 1224 O O . ARG A 1 150 ? 7.786 -12.511 -17.147 1.00 88.06 150 ARG A O 1
ATOM 1231 N N . PRO A 1 151 ? 8.682 -12.654 -19.208 1.00 83.62 151 PRO A N 1
ATOM 1232 C CA . PRO A 1 151 ? 9.789 -13.514 -18.797 1.00 83.62 151 PRO A CA 1
ATOM 1233 C C . PRO A 1 151 ? 10.557 -12.961 -17.588 1.00 83.62 151 PRO A C 1
ATOM 1235 O O . PRO A 1 151 ? 10.888 -11.781 -17.518 1.00 83.62 151 PRO A O 1
ATOM 1238 N N . GLY A 1 152 ? 10.837 -13.824 -16.608 1.00 83.88 152 GLY A N 1
ATOM 1239 C CA . GLY A 1 152 ? 11.593 -13.472 -15.401 1.00 83.88 152 GLY A CA 1
ATOM 1240 C C . GLY A 1 152 ? 10.787 -12.792 -14.287 1.00 83.88 152 GLY A C 1
ATOM 1241 O O . GLY A 1 152 ? 11.212 -12.858 -13.132 1.00 83.88 152 GLY A O 1
ATOM 1242 N N . MET A 1 153 ? 9.604 -12.234 -14.568 1.00 90.44 153 MET A N 1
ATOM 1243 C CA . MET A 1 153 ? 8.808 -11.505 -13.570 1.00 90.44 153 MET A CA 1
ATOM 1244 C C . MET A 1 153 ? 8.300 -12.393 -12.436 1.00 90.44 153 MET A C 1
ATOM 1246 O O . MET A 1 153 ? 8.439 -12.015 -11.278 1.00 90.44 153 MET A O 1
ATOM 1250 N N . GLN A 1 154 ? 7.817 -13.606 -12.716 1.00 85.38 154 GLN A N 1
ATOM 1251 C CA . GLN A 1 154 ? 7.374 -14.530 -11.656 1.00 85.38 154 GLN A CA 1
ATOM 1252 C C . GLN A 1 154 ? 8.500 -14.907 -10.677 1.00 85.38 154 GLN A C 1
ATOM 1254 O O . GLN A 1 154 ? 8.254 -15.108 -9.491 1.00 85.38 154 GLN A O 1
ATOM 1259 N N . LYS A 1 155 ? 9.757 -14.961 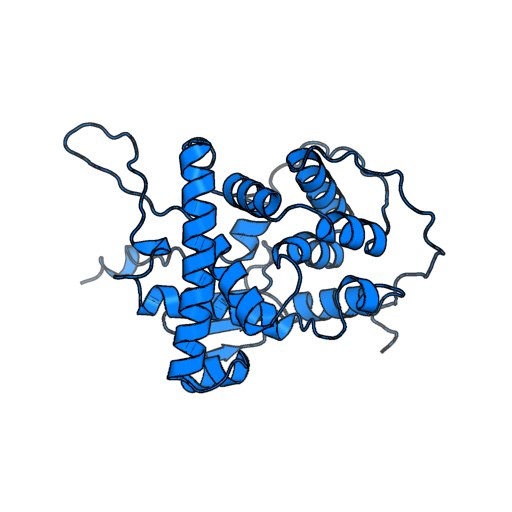-11.139 1.00 87.25 155 LYS A N 1
ATOM 1260 C CA . LYS A 1 155 ? 10.916 -15.218 -10.266 1.00 87.25 155 LYS A CA 1
ATOM 1261 C C . LYS A 1 155 ? 11.212 -14.018 -9.358 1.00 87.25 155 LYS A C 1
ATOM 1263 O O . LYS A 1 155 ? 11.615 -14.195 -8.209 1.00 87.25 155 LYS A O 1
ATOM 1268 N N . ILE A 1 156 ? 10.995 -12.805 -9.866 1.00 90.31 156 ILE A N 1
ATOM 1269 C CA . ILE A 1 156 ? 11.227 -11.545 -9.147 1.00 90.31 156 ILE A CA 1
ATOM 1270 C C . ILE A 1 156 ? 10.086 -11.248 -8.169 1.00 90.31 156 ILE A C 1
ATOM 1272 O O . ILE A 1 156 ? 10.348 -10.844 -7.042 1.00 90.31 156 ILE A O 1
ATOM 1276 N N . MET A 1 157 ? 8.841 -11.494 -8.562 1.00 88.88 157 MET A N 1
ATOM 1277 C CA . MET A 1 157 ? 7.641 -11.142 -7.793 1.00 88.88 157 MET A CA 1
ATOM 1278 C C . MET A 1 157 ? 7.069 -12.315 -6.995 1.00 88.88 157 MET A C 1
ATOM 1280 O O . MET A 1 157 ? 6.145 -12.139 -6.213 1.00 88.88 157 MET A O 1
ATOM 1284 N N . THR A 1 158 ? 7.660 -13.505 -7.129 1.00 83.12 158 THR A N 1
ATOM 1285 C CA . THR A 1 158 ? 7.129 -14.785 -6.634 1.00 83.12 158 THR A CA 1
ATOM 1286 C C . THR A 1 158 ? 5.838 -15.209 -7.341 1.00 83.12 158 THR A C 1
ATOM 1288 O O . THR A 1 158 ? 5.013 -14.386 -7.726 1.00 83.12 158 THR A O 1
ATOM 1291 N N . SER A 1 159 ? 5.622 -16.518 -7.470 1.00 77.44 159 SER A N 1
ATOM 1292 C CA . SER A 1 159 ? 4.355 -17.071 -7.967 1.00 77.44 159 SER A CA 1
ATOM 1293 C C . SER A 1 159 ? 3.198 -16.938 -6.969 1.00 77.44 159 SER A C 1
ATOM 1295 O O . SER A 1 159 ? 2.059 -17.215 -7.326 1.00 77.44 159 SER A O 1
ATOM 1297 N N . ALA A 1 160 ? 3.481 -16.537 -5.725 1.00 77.38 160 ALA A N 1
ATOM 1298 C CA . ALA A 1 160 ? 2.475 -16.340 -4.686 1.00 77.38 160 ALA A CA 1
ATOM 1299 C C . ALA A 1 160 ? 1.775 -14.974 -4.781 1.00 77.38 160 ALA A C 1
ATOM 1301 O O . ALA A 1 160 ? 0.754 -14.773 -4.124 1.00 77.38 160 ALA A O 1
ATOM 1302 N N . LEU A 1 161 ? 2.312 -14.031 -5.567 1.00 89.19 161 LEU A N 1
ATOM 1303 C CA . LEU A 1 161 ? 1.679 -12.734 -5.758 1.00 89.19 161 LEU A CA 1
ATOM 1304 C C . LEU A 1 161 ? 0.393 -12.880 -6.575 1.00 89.19 161 LEU A C 1
ATOM 1306 O O . LEU A 1 161 ? 0.422 -13.198 -7.762 1.00 89.19 161 LEU A O 1
ATOM 1310 N N . ASP A 1 162 ? -0.713 -12.512 -5.946 1.00 93.00 162 ASP A N 1
ATOM 1311 C CA . ASP A 1 162 ? -1.989 -12.262 -6.597 1.00 93.00 162 ASP A CA 1
ATOM 1312 C C . ASP A 1 162 ? -2.373 -10.801 -6.349 1.00 93.00 162 ASP A C 1
ATOM 1314 O O . ASP A 1 162 ? -2.575 -10.361 -5.212 1.00 93.00 162 ASP A O 1
ATOM 1318 N N . VAL A 1 163 ? -2.428 -10.036 -7.436 1.00 92.50 163 VAL A N 1
ATOM 1319 C CA . VAL A 1 163 ? -2.672 -8.592 -7.399 1.00 92.50 163 VAL A CA 1
ATOM 1320 C C . VAL A 1 163 ? -4.086 -8.285 -6.915 1.00 92.50 163 VAL A C 1
ATOM 1322 O O . VAL A 1 163 ? -4.269 -7.337 -6.157 1.00 92.50 163 VAL A O 1
ATOM 1325 N N . GLU A 1 164 ? -5.077 -9.094 -7.292 1.00 93.94 164 GLU A N 1
ATOM 1326 C CA . GLU A 1 164 ? -6.459 -8.888 -6.860 1.00 93.94 164 GLU A CA 1
ATOM 1327 C C . GLU A 1 164 ? -6.572 -9.080 -5.345 1.00 93.94 164 GLU A C 1
ATOM 1329 O O . GLU A 1 164 ? -7.112 -8.224 -4.640 1.00 93.94 164 GLU A O 1
ATOM 1334 N N . ARG A 1 165 ? -6.001 -10.175 -4.830 1.00 95.75 165 ARG A N 1
ATOM 1335 C CA . ARG A 1 165 ? -5.995 -10.475 -3.390 1.00 95.75 165 ARG A CA 1
ATOM 1336 C C . ARG A 1 165 ? -5.287 -9.397 -2.592 1.00 95.75 165 ARG A C 1
ATOM 1338 O O . ARG A 1 165 ? -5.736 -9.053 -1.500 1.00 95.75 165 ARG A O 1
ATOM 1345 N N . LEU A 1 166 ? -4.188 -8.866 -3.117 1.00 95.50 166 LEU A N 1
ATOM 1346 C CA . LEU A 1 166 ? -3.435 -7.826 -2.439 1.00 95.50 166 LEU A CA 1
ATOM 1347 C C . LEU A 1 166 ? -4.195 -6.498 -2.390 1.00 95.50 166 LEU A C 1
ATOM 1349 O O . LEU A 1 166 ? -4.291 -5.907 -1.315 1.00 95.50 166 LEU A O 1
ATOM 1353 N N . LEU A 1 167 ? -4.760 -6.060 -3.520 1.00 94.94 167 LEU A N 1
ATOM 1354 C CA . LEU A 1 167 ? -5.582 -4.849 -3.581 1.00 94.94 167 LEU A CA 1
ATOM 1355 C C . LEU A 1 167 ? -6.795 -4.971 -2.654 1.00 94.94 167 LEU A C 1
ATOM 1357 O O . LEU A 1 167 ? -7.061 -4.070 -1.864 1.00 94.94 167 LEU A O 1
ATOM 1361 N N . LEU A 1 168 ? -7.481 -6.117 -2.666 1.00 96.88 168 LEU A N 1
ATOM 1362 C CA . LEU A 1 168 ? -8.598 -6.367 -1.759 1.00 96.88 168 LEU A CA 1
ATOM 1363 C C . LEU A 1 168 ? -8.164 -6.352 -0.291 1.00 96.88 168 LEU A C 1
ATOM 1365 O O . LEU A 1 168 ? -8.843 -5.754 0.537 1.00 96.88 168 LEU A O 1
ATOM 1369 N N . ALA A 1 169 ? -7.041 -6.987 0.048 1.00 97.81 169 ALA A N 1
ATOM 1370 C CA . ALA A 1 169 ? -6.527 -6.983 1.414 1.00 97.81 169 ALA A CA 1
ATOM 1371 C C . ALA A 1 169 ? -6.226 -5.559 1.904 1.00 97.81 169 ALA A C 1
ATOM 1373 O O . ALA A 1 169 ? -6.553 -5.233 3.043 1.00 97.81 169 ALA A O 1
ATOM 1374 N N . HIS A 1 170 ? -5.660 -4.710 1.044 1.00 97.06 170 HIS A N 1
ATOM 1375 C CA . HIS A 1 170 ? -5.436 -3.302 1.355 1.00 97.06 170 HIS A CA 1
ATOM 1376 C C . HIS A 1 170 ? -6.761 -2.578 1.646 1.00 97.06 170 HIS A C 1
ATOM 1378 O O . HIS A 1 170 ? -6.903 -1.953 2.692 1.00 97.06 170 HIS A O 1
ATOM 1384 N N . GLU A 1 171 ? -7.772 -2.706 0.786 1.00 96.50 171 GLU A N 1
ATOM 1385 C CA . GLU A 1 171 ? -9.064 -2.036 1.014 1.00 96.50 171 GLU A CA 1
ATOM 1386 C C . GLU A 1 171 ? -9.825 -2.583 2.230 1.00 96.50 171 GLU A C 1
ATOM 1388 O O . GLU A 1 171 ? -10.530 -1.847 2.925 1.00 96.50 171 GLU A O 1
ATOM 1393 N N . LEU A 1 172 ? -9.661 -3.871 2.544 1.00 97.88 172 LEU A N 1
ATOM 1394 C CA . LEU A 1 172 ? -10.204 -4.448 3.772 1.00 97.88 172 LEU A CA 1
ATOM 1395 C C . LEU A 1 172 ? -9.583 -3.829 5.020 1.00 97.88 172 LEU A C 1
ATOM 1397 O O . LEU A 1 172 ? -10.291 -3.700 6.019 1.00 97.88 172 LEU A O 1
ATOM 1401 N N . PHE A 1 173 ? -8.314 -3.411 4.977 1.00 97.69 173 PHE A N 1
ATOM 1402 C CA . PHE A 1 173 ? -7.730 -2.659 6.082 1.00 97.69 173 PHE A CA 1
ATOM 1403 C C . PHE A 1 173 ? -8.489 -1.352 6.322 1.00 97.69 173 PHE A C 1
ATOM 1405 O O . PHE A 1 173 ? -8.841 -1.083 7.465 1.00 97.69 173 PHE A O 1
ATOM 1412 N N . HIS A 1 174 ? -8.838 -0.591 5.281 1.00 95.56 174 HIS A N 1
ATOM 1413 C CA . HIS A 1 174 ? -9.615 0.650 5.438 1.00 95.56 174 HIS A CA 1
ATOM 1414 C C . HIS A 1 174 ? -11.011 0.400 6.020 1.00 95.56 174 HIS A C 1
ATOM 1416 O O . HIS A 1 174 ? -11.506 1.179 6.839 1.00 95.56 174 HIS A O 1
ATOM 1422 N N . TYR A 1 175 ? -11.639 -0.728 5.679 1.00 96.44 175 TYR A N 1
ATOM 1423 C CA . TYR A 1 175 ? -12.869 -1.143 6.354 1.00 96.44 175 TYR A CA 1
ATOM 1424 C C . TYR A 1 175 ? -12.633 -1.463 7.840 1.00 96.44 175 TYR A C 1
ATOM 1426 O O . TYR A 1 175 ? -13.385 -0.989 8.694 1.00 96.44 175 TYR A O 1
ATOM 1434 N N . VAL A 1 176 ? -11.601 -2.249 8.173 1.00 96.88 176 VAL A N 1
ATOM 1435 C CA . VAL A 1 176 ? -11.220 -2.569 9.565 1.00 96.88 176 VAL A CA 1
ATOM 1436 C C . VAL A 1 176 ? -10.947 -1.285 10.340 1.00 96.88 176 VAL A C 1
ATOM 1438 O O . VAL A 1 176 ? -11.445 -1.100 11.447 1.00 96.88 176 VAL A O 1
ATOM 1441 N N . GLU A 1 177 ? -10.206 -0.370 9.743 1.00 94.50 177 GLU A N 1
ATOM 1442 C CA . GLU A 1 177 ? -9.871 0.918 10.311 1.00 94.50 177 GLU A CA 1
ATOM 1443 C C . GLU A 1 177 ? -11.121 1.741 10.641 1.00 94.50 177 GLU A C 1
ATOM 1445 O O . GLU A 1 177 ? -11.208 2.301 11.733 1.00 94.50 177 GLU A O 1
ATOM 1450 N N . GLU A 1 178 ? -12.130 1.751 9.767 1.00 94.31 178 GLU A N 1
ATOM 1451 C CA . GLU A 1 178 ? -13.415 2.395 10.053 1.00 94.31 178 GLU A CA 1
ATOM 1452 C C . GLU A 1 178 ? -14.160 1.710 11.214 1.00 94.31 178 GLU A C 1
ATOM 1454 O O . GLU A 1 178 ? -14.698 2.401 12.088 1.00 94.31 178 GLU A O 1
ATOM 1459 N N . GLN A 1 179 ? -14.158 0.371 11.282 1.00 94.62 179 GLN A N 1
ATOM 1460 C CA . GLN A 1 179 ? -14.774 -0.378 12.393 1.00 94.62 179 GLN A CA 1
ATOM 1461 C C . GLN A 1 179 ? -14.093 -0.080 13.737 1.00 94.62 179 GLN A C 1
ATOM 1463 O O . GLN A 1 179 ? -14.758 0.042 14.767 1.00 94.62 179 GLN A O 1
ATOM 1468 N N . TYR A 1 180 ? -12.770 0.069 13.723 1.00 95.44 180 TYR A N 1
ATOM 1469 C CA . TYR A 1 180 ? -11.931 0.242 14.906 1.00 95.44 180 TYR A CA 1
ATOM 1470 C C . TYR A 1 180 ? -11.417 1.679 15.074 1.00 95.44 180 TYR A C 1
ATOM 1472 O O . TYR A 1 180 ? -10.498 1.924 15.852 1.00 95.44 180 TYR A O 1
ATOM 1480 N N . LYS A 1 181 ? -12.043 2.672 14.430 1.00 93.38 181 LYS A N 1
ATOM 1481 C CA . LYS A 1 181 ? -11.575 4.075 14.373 1.00 93.38 181 LYS A CA 1
ATOM 1482 C C . LYS A 1 181 ? -11.344 4.772 15.717 1.00 93.38 181 LYS A C 1
ATOM 1484 O O . LYS A 1 181 ? -10.747 5.844 15.763 1.00 93.38 181 LYS A O 1
ATOM 1489 N N . ARG A 1 182 ? -11.881 4.216 16.808 1.00 92.31 182 ARG A N 1
ATOM 1490 C CA . ARG A 1 182 ? -11.710 4.729 18.178 1.00 92.31 182 ARG A CA 1
ATOM 1491 C C . ARG A 1 182 ? -10.461 4.190 18.879 1.00 92.31 182 ARG A C 1
ATOM 1493 O O . ARG A 1 182 ? -10.053 4.787 19.868 1.00 92.31 182 ARG A O 1
ATOM 1500 N N . GLU A 1 183 ? -9.888 3.093 18.392 1.00 94.06 183 GLU A N 1
ATOM 1501 C CA . GLU A 1 183 ? -8.757 2.391 19.014 1.00 94.06 183 GLU A CA 1
ATOM 1502 C C . GLU A 1 183 ? -7.561 2.209 18.072 1.00 94.06 183 GLU A C 1
ATOM 1504 O O . GLU A 1 183 ? -6.428 2.148 18.538 1.00 94.06 183 GLU A O 1
ATOM 1509 N N . ILE A 1 184 ? -7.783 2.147 16.756 1.00 94.06 184 ILE A N 1
ATOM 1510 C CA . ILE A 1 184 ? -6.718 1.879 15.789 1.00 94.06 184 ILE A CA 1
ATOM 1511 C C . ILE A 1 184 ? -5.716 3.038 15.719 1.00 94.06 184 ILE A C 1
ATOM 1513 O O . ILE A 1 184 ? -6.092 4.217 15.700 1.00 94.06 184 ILE A O 1
ATOM 1517 N N . PHE A 1 185 ? -4.423 2.703 15.697 1.00 94.81 185 PHE A N 1
ATOM 1518 C CA . PHE A 1 185 ? -3.323 3.668 15.780 1.00 94.81 185 PHE A CA 1
ATOM 1519 C C . PHE A 1 185 ? -3.418 4.759 14.702 1.00 94.81 185 PHE A C 1
ATOM 1521 O O . PHE A 1 185 ? -3.326 5.945 15.005 1.00 94.81 185 PHE A O 1
ATOM 1528 N N . THR A 1 186 ? -3.698 4.365 13.464 1.00 90.81 186 THR A N 1
ATOM 1529 C CA . THR A 1 186 ? -3.784 5.252 12.295 1.00 90.81 186 THR A CA 1
ATOM 1530 C C . THR A 1 186 ? -4.852 6.349 12.426 1.00 90.81 186 THR A C 1
ATOM 1532 O O . THR A 1 186 ? -4.664 7.465 11.944 1.00 90.81 186 THR A O 1
ATOM 1535 N N . LYS A 1 187 ? -5.944 6.097 13.167 1.00 90.31 187 LYS A N 1
ATOM 1536 C CA . LYS A 1 187 ? -7.015 7.086 13.422 1.00 90.31 187 LYS A CA 1
ATOM 1537 C C . LYS A 1 187 ? -6.896 7.826 14.749 1.00 90.31 187 LYS A C 1
ATOM 1539 O O . LYS A 1 187 ? -7.444 8.929 14.896 1.00 90.31 187 LYS A O 1
ATOM 1544 N N . THR A 1 188 ? -6.211 7.233 15.718 1.00 89.44 188 THR A N 1
ATOM 1545 C CA . THR A 1 188 ? -6.022 7.815 17.052 1.00 89.44 188 THR A CA 1
ATOM 1546 C C . THR A 1 188 ? -4.827 8.765 17.101 1.00 89.44 188 THR A C 1
ATOM 1548 O O . THR A 1 188 ? -4.908 9.804 17.768 1.00 89.44 188 THR A O 1
ATOM 1551 N N . GLU A 1 189 ? -3.768 8.481 16.341 1.00 89.81 189 GLU A N 1
ATOM 1552 C CA . GLU A 1 189 ? -2.613 9.360 16.198 1.00 89.81 189 GLU A CA 1
ATOM 1553 C C . GLU A 1 189 ? -2.957 10.553 15.297 1.00 89.81 189 GLU A C 1
ATOM 1555 O O . GLU A 1 189 ? -3.458 10.419 14.179 1.00 89.81 189 GLU A O 1
ATOM 1560 N N . LYS A 1 190 ? -2.711 11.765 15.803 1.00 84.62 190 LYS A N 1
ATOM 1561 C CA . LYS A 1 190 ? -2.988 13.012 15.080 1.00 84.62 190 LYS A CA 1
ATOM 1562 C C . LYS A 1 190 ? -1.891 14.019 15.330 1.00 84.62 190 LYS A C 1
ATOM 1564 O O . LYS A 1 190 ? -1.415 14.137 16.459 1.00 84.62 190 LYS A O 1
ATOM 1569 N N . ILE A 1 191 ? -1.590 14.806 14.306 1.00 83.00 191 ILE A N 1
ATOM 1570 C CA . ILE A 1 191 ? -0.676 15.936 14.411 1.00 83.00 191 ILE A CA 1
ATOM 1571 C C . ILE A 1 191 ? -1.443 17.213 14.757 1.00 83.00 191 ILE A C 1
ATOM 1573 O O . ILE A 1 191 ? -2.514 17.488 14.201 1.00 83.00 191 ILE A O 1
ATOM 1577 N N . ASP A 1 192 ? -0.888 17.992 15.681 1.00 79.38 192 ASP A N 1
ATOM 1578 C CA . ASP A 1 192 ? -1.374 19.332 15.982 1.00 79.38 192 ASP A CA 1
ATOM 1579 C C . ASP A 1 192 ? -0.921 20.293 14.878 1.00 79.38 192 ASP A C 1
ATOM 1581 O O . ASP A 1 192 ? 0.266 20.424 14.572 1.00 79.38 192 ASP A O 1
ATOM 1585 N N . LEU A 1 193 ? -1.882 20.973 14.260 1.00 77.62 193 LEU A N 1
ATOM 1586 C CA . LEU A 1 193 ? -1.609 22.047 13.322 1.00 77.62 193 LEU A CA 1
ATOM 1587 C C . LEU A 1 193 ? -1.568 23.383 14.078 1.00 77.62 193 LEU A C 1
ATOM 1589 O O . LEU A 1 193 ? -2.427 23.629 14.926 1.00 77.62 193 LEU A O 1
ATOM 1593 N N . PRO A 1 194 ? -0.612 24.270 13.753 1.00 65.38 194 PRO A N 1
ATOM 1594 C CA . PRO A 1 194 ? -0.564 25.609 14.307 1.00 65.38 194 PRO A CA 1
ATOM 1595 C C . PRO A 1 194 ? -1.842 26.357 13.929 1.00 65.38 194 PRO A C 1
ATOM 1597 O O . PRO A 1 194 ? -2.183 26.493 12.751 1.00 65.38 194 PRO A O 1
ATOM 1600 N N . THR A 1 195 ? -2.545 26.834 14.948 1.00 66.25 195 THR A N 1
ATOM 1601 C CA . THR A 1 195 ? -3.782 27.603 14.834 1.00 66.25 195 THR A CA 1
ATOM 1602 C C . THR A 1 195 ? -3.774 28.775 15.802 1.00 66.25 195 THR A C 1
ATOM 1604 O O . THR A 1 195 ? -3.051 28.775 16.797 1.00 66.25 195 THR A O 1
ATOM 1607 N N . ILE A 1 196 ? -4.579 29.793 15.492 1.00 69.56 196 ILE A N 1
ATOM 1608 C CA . ILE A 1 196 ? -4.761 30.959 16.358 1.00 69.56 196 ILE A CA 1
ATOM 1609 C C . ILE A 1 196 ? -5.538 30.507 17.612 1.00 69.56 196 ILE A C 1
ATOM 1611 O O . ILE A 1 196 ? -6.593 29.878 17.462 1.00 69.56 196 ILE A O 1
ATOM 1615 N N . PRO A 1 197 ? -5.062 30.795 18.839 1.00 65.69 197 PRO A N 1
ATOM 1616 C CA . PRO A 1 197 ? -5.804 30.488 20.061 1.00 65.69 197 PRO A CA 1
ATOM 1617 C C . PRO A 1 197 ? -7.212 31.117 20.049 1.00 65.69 197 PRO A C 1
ATOM 1619 O O . PRO A 1 197 ? -7.354 32.243 19.571 1.00 65.69 197 PRO A O 1
ATOM 1622 N N . PRO A 1 198 ? -8.257 30.444 20.576 1.00 68.31 198 PRO A N 1
ATOM 1623 C CA . PRO A 1 198 ? -8.243 29.178 21.321 1.00 68.31 198 PRO A CA 1
ATOM 1624 C C . PRO A 1 198 ? -8.452 27.919 20.456 1.00 68.31 198 PRO A C 1
ATOM 1626 O O . PRO A 1 198 ? -8.682 26.834 20.992 1.00 68.31 198 PRO A O 1
ATOM 1629 N N . PHE A 1 199 ? -8.403 28.026 19.127 1.00 64.19 199 PHE A N 1
ATOM 1630 C CA . PHE A 1 199 ? -8.656 26.884 18.252 1.00 64.19 199 PHE A CA 1
ATOM 1631 C C . PHE A 1 199 ? -7.456 25.933 18.264 1.00 64.19 199 PHE A C 1
ATOM 1633 O O . PHE A 1 199 ? -6.319 26.372 18.118 1.00 64.19 199 PHE A O 1
ATOM 1640 N N . LYS A 1 200 ? -7.704 24.628 18.422 1.00 62.62 200 LYS A N 1
ATOM 1641 C CA . LYS A 1 200 ? -6.730 23.552 18.184 1.00 62.62 200 LYS A CA 1
ATOM 1642 C C . LYS A 1 200 ? -7.210 22.752 16.984 1.00 62.62 200 LYS A C 1
ATOM 1644 O O . LYS A 1 200 ? -8.324 22.232 17.013 1.00 62.62 200 LYS A O 1
ATOM 1649 N N . ASN A 1 201 ? -6.396 22.649 15.940 1.00 73.50 201 ASN A N 1
ATOM 1650 C CA . ASN A 1 201 ? -6.729 21.839 14.772 1.00 73.50 201 ASN A CA 1
ATOM 1651 C C . ASN A 1 201 ? -5.866 20.575 14.759 1.00 73.50 201 ASN A C 1
ATOM 1653 O O . ASN A 1 201 ? -4.652 20.659 14.608 1.00 73.50 201 ASN A O 1
ATOM 1657 N N . ARG A 1 202 ? -6.492 19.407 14.928 1.00 77.31 202 ARG A N 1
ATOM 1658 C CA . ARG A 1 202 ? -5.816 18.103 14.877 1.00 77.31 202 ARG A CA 1
ATOM 1659 C C . ARG A 1 202 ? -6.151 17.424 13.565 1.00 77.31 202 ARG A C 1
ATOM 1661 O O . ARG A 1 202 ? -7.328 17.213 13.275 1.00 77.31 202 ARG A O 1
ATOM 1668 N N . SER A 1 203 ? -5.134 17.064 12.795 1.00 77.06 203 SER A N 1
ATOM 1669 C CA . SER A 1 203 ? -5.311 16.356 11.524 1.00 77.06 203 SER A CA 1
ATOM 1670 C C . SER A 1 203 ? -4.814 14.921 11.621 1.00 77.06 203 SER A C 1
ATOM 1672 O O . SER A 1 203 ? -3.833 14.644 12.310 1.00 77.06 203 SER A O 1
ATOM 1674 N N . THR A 1 204 ? -5.515 14.015 10.943 1.00 81.25 204 THR A N 1
ATOM 1675 C CA . THR A 1 204 ? -5.031 12.653 10.702 1.00 81.25 204 THR A CA 1
ATOM 1676 C C . THR A 1 204 ? -3.828 12.703 9.766 1.00 81.25 204 THR A C 1
ATOM 1678 O O . THR A 1 204 ? -3.718 13.609 8.934 1.00 81.25 204 THR A O 1
ATOM 1681 N N . VAL A 1 205 ? -2.922 11.744 9.920 1.00 85.38 205 VAL A N 1
ATOM 1682 C CA . VAL A 1 205 ? -1.734 11.600 9.076 1.00 85.38 205 VAL A CA 1
ATOM 1683 C C . VAL A 1 205 ? -2.026 10.481 8.086 1.00 85.38 205 VAL A C 1
ATOM 1685 O O . VAL A 1 205 ? -2.052 9.313 8.459 1.00 85.38 205 VAL A O 1
ATOM 1688 N N . ARG A 1 206 ? -2.305 10.849 6.834 1.00 85.75 206 ARG A N 1
ATOM 1689 C CA . ARG A 1 206 ? -2.833 9.931 5.815 1.00 85.75 206 ARG A CA 1
ATOM 1690 C C . ARG A 1 206 ? -1.842 8.819 5.489 1.00 85.75 206 ARG A C 1
ATOM 1692 O O . ARG A 1 206 ? -2.251 7.691 5.265 1.00 85.75 206 ARG A O 1
ATOM 1699 N N . SER A 1 207 ? -0.544 9.107 5.501 1.00 90.06 207 SER A N 1
ATOM 1700 C CA . SER A 1 207 ? 0.482 8.094 5.259 1.00 90.06 207 SER A CA 1
ATOM 1701 C C . SER A 1 207 ? 0.500 6.977 6.307 1.00 90.06 207 SER A C 1
ATOM 1703 O O . SER A 1 207 ? 1.001 5.901 6.002 1.00 90.06 207 SER A O 1
ATOM 1705 N N . LEU A 1 208 ? -0.047 7.184 7.516 1.00 93.50 208 LEU A N 1
ATOM 1706 C CA . LEU A 1 208 ? -0.159 6.108 8.511 1.00 93.50 208 LEU A CA 1
ATOM 1707 C C . LEU A 1 208 ? -1.185 5.063 8.084 1.00 93.50 208 LEU A C 1
ATOM 1709 O O . LEU A 1 208 ? -0.917 3.872 8.229 1.00 93.50 208 LEU A O 1
ATOM 1713 N N . ASP A 1 209 ? -2.317 5.520 7.543 1.00 92.88 209 ASP A N 1
ATOM 1714 C CA . ASP A 1 209 ? -3.385 4.670 7.009 1.00 92.88 209 ASP A CA 1
ATOM 1715 C C . ASP A 1 209 ? -2.804 3.732 5.934 1.00 92.88 209 ASP A C 1
ATOM 1717 O O . ASP A 1 209 ? -3.008 2.521 5.961 1.00 92.88 209 ASP A O 1
ATOM 1721 N N . GLU A 1 210 ? -1.975 4.283 5.046 1.00 93.62 210 GLU A N 1
ATOM 1722 C CA . GLU A 1 210 ? -1.345 3.547 3.946 1.00 93.62 210 GLU A CA 1
ATOM 1723 C C . GLU A 1 210 ? -0.246 2.596 4.396 1.00 93.62 210 GLU A C 1
ATOM 1725 O O . GLU A 1 210 ? -0.197 1.458 3.935 1.00 93.62 210 GLU A O 1
ATOM 1730 N N . LEU A 1 211 ? 0.629 3.036 5.305 1.00 95.75 211 LEU A N 1
ATOM 1731 C CA . LEU A 1 211 ? 1.698 2.188 5.833 1.00 95.75 211 LEU A CA 1
ATOM 1732 C C . LEU A 1 211 ? 1.109 0.965 6.538 1.00 95.75 211 LEU A C 1
ATOM 1734 O O . LEU A 1 211 ? 1.548 -0.164 6.311 1.00 95.75 211 LEU A O 1
ATOM 1738 N N . ALA A 1 212 ? 0.072 1.177 7.350 1.00 97.31 212 ALA A N 1
ATOM 1739 C CA . ALA A 1 212 ? -0.626 0.091 8.017 1.00 97.31 212 ALA A CA 1
ATOM 1740 C C . ALA A 1 212 ? -1.422 -0.777 7.030 1.00 97.31 212 ALA A C 1
ATOM 1742 O O . ALA A 1 212 ? -1.386 -2.001 7.151 1.00 97.31 212 ALA A O 1
ATOM 1743 N N . GLY A 1 213 ? -2.069 -0.184 6.022 1.00 96.69 213 GLY A N 1
ATOM 1744 C CA . GLY A 1 213 ? -2.774 -0.911 4.963 1.00 96.69 213 GLY A CA 1
ATOM 1745 C C . GLY A 1 213 ? -1.854 -1.814 4.145 1.00 96.69 213 GLY A C 1
ATOM 1746 O O . GLY A 1 213 ? -2.159 -2.989 3.937 1.00 96.69 213 GLY A O 1
ATOM 1747 N N . MET A 1 214 ? -0.676 -1.319 3.757 1.00 96.50 214 MET A N 1
ATOM 1748 C CA . MET A 1 214 ? 0.341 -2.125 3.078 1.00 96.50 214 MET A CA 1
ATOM 1749 C C . MET A 1 214 ? 0.894 -3.223 3.983 1.00 96.50 214 MET A C 1
ATOM 1751 O O . MET A 1 214 ? 1.022 -4.364 3.541 1.00 96.50 214 MET A O 1
ATOM 1755 N N . ALA A 1 215 ? 1.174 -2.933 5.255 1.00 97.88 215 ALA A N 1
ATOM 1756 C CA . ALA A 1 215 ? 1.631 -3.946 6.204 1.00 97.88 215 ALA A CA 1
ATOM 1757 C C . ALA A 1 215 ? 0.576 -5.044 6.434 1.00 97.88 215 ALA A C 1
ATOM 1759 O O . ALA A 1 215 ? 0.915 -6.228 6.436 1.00 97.88 215 ALA A O 1
ATOM 1760 N N . PHE A 1 216 ? -0.701 -4.671 6.553 1.00 98.31 216 PHE A N 1
ATOM 1761 C CA . PHE A 1 216 ? -1.829 -5.598 6.656 1.00 98.31 216 PHE A CA 1
ATOM 1762 C C . PHE A 1 216 ? -1.940 -6.486 5.411 1.00 98.31 216 PHE A C 1
ATOM 1764 O O . PHE A 1 216 ? -2.017 -7.712 5.515 1.00 98.31 216 PHE A O 1
ATOM 1771 N N . ALA A 1 217 ? -1.894 -5.880 4.221 1.00 97.06 217 ALA A N 1
ATOM 1772 C CA . ALA A 1 217 ? -2.003 -6.589 2.952 1.00 97.06 217 ALA A CA 1
ATOM 1773 C C . ALA A 1 217 ? -0.814 -7.534 2.716 1.00 97.06 217 ALA A C 1
ATOM 1775 O O . ALA A 1 217 ? -1.010 -8.684 2.307 1.00 97.06 217 ALA A O 1
ATOM 1776 N N . ARG A 1 218 ? 0.408 -7.083 3.036 1.00 96.19 218 ARG A N 1
ATOM 1777 C CA . ARG A 1 218 ? 1.635 -7.894 3.013 1.00 96.19 218 ARG A CA 1
ATOM 1778 C C . ARG A 1 218 ? 1.508 -9.107 3.921 1.00 96.19 218 ARG A C 1
ATOM 1780 O O . ARG A 1 218 ? 1.817 -10.215 3.489 1.00 96.19 218 ARG A O 1
ATOM 1787 N N . GLU A 1 219 ? 1.057 -8.894 5.156 1.00 97.38 219 GLU A N 1
ATOM 1788 C CA . GLU A 1 219 ? 0.920 -9.944 6.159 1.00 97.38 219 GLU A CA 1
ATOM 1789 C C . GLU A 1 219 ? -0.117 -10.981 5.720 1.00 97.38 219 GLU A C 1
ATOM 1791 O O . GLU A 1 219 ? 0.196 -12.168 5.679 1.00 97.38 219 GLU A O 1
ATOM 1796 N N . LEU A 1 220 ? -1.323 -10.580 5.303 1.00 95.69 220 LEU A N 1
ATOM 1797 C CA . LEU A 1 220 ? -2.342 -11.535 4.841 1.00 95.69 220 LEU A CA 1
ATOM 1798 C C . LEU A 1 220 ? -1.869 -12.380 3.651 1.00 95.69 220 LEU A C 1
ATOM 1800 O O . LEU A 1 220 ? -2.104 -13.589 3.635 1.00 95.69 220 LEU A O 1
ATOM 1804 N N . ASN A 1 221 ? -1.155 -11.767 2.704 1.00 94.31 221 ASN A N 1
ATOM 1805 C CA . ASN A 1 221 ? -0.662 -12.433 1.496 1.00 94.31 221 ASN A CA 1
ATOM 1806 C C . ASN A 1 221 ? 0.715 -13.098 1.668 1.00 94.31 221 ASN A C 1
ATOM 1808 O O . ASN A 1 221 ? 1.201 -13.731 0.737 1.00 94.31 221 ASN A O 1
ATOM 1812 N N . SER A 1 222 ? 1.338 -13.002 2.849 1.00 94.38 222 SER A N 1
ATOM 1813 C CA . SER A 1 222 ? 2.660 -13.584 3.145 1.00 94.38 222 SER A CA 1
ATOM 1814 C C . SER A 1 222 ? 3.756 -13.148 2.159 1.00 94.38 222 SER A C 1
ATOM 1816 O O . SER A 1 222 ? 4.615 -13.942 1.770 1.00 94.38 222 SER A O 1
ATOM 1818 N N . LEU A 1 223 ? 3.724 -11.880 1.736 1.00 93.44 223 LEU A N 1
ATOM 1819 C CA . LEU A 1 223 ? 4.665 -11.362 0.744 1.00 93.44 223 LEU A CA 1
ATOM 1820 C C . LEU A 1 223 ? 6.051 -11.078 1.359 1.00 93.44 223 LEU A C 1
ATOM 1822 O O . LEU A 1 223 ? 6.151 -10.431 2.410 1.00 93.44 223 LEU A O 1
ATOM 1826 N N . PRO A 1 224 ? 7.146 -11.486 0.687 1.00 92.56 224 PRO A N 1
ATOM 1827 C CA . PRO A 1 224 ? 8.501 -11.324 1.212 1.00 92.56 224 PRO A CA 1
ATOM 1828 C C . PRO A 1 224 ? 9.081 -9.916 1.005 1.00 92.56 224 PRO A C 1
ATOM 1830 O O . PRO A 1 224 ? 10.196 -9.654 1.441 1.00 92.56 224 PRO A O 1
ATOM 1833 N N . TYR A 1 225 ? 8.349 -9.012 0.358 1.00 93.19 225 TYR A N 1
ATOM 1834 C CA . TYR A 1 225 ? 8.773 -7.650 0.025 1.00 93.19 225 TYR A CA 1
ATOM 1835 C C . TYR A 1 225 ? 7.673 -6.640 0.368 1.00 93.19 225 TYR A C 1
ATOM 1837 O O . TYR A 1 225 ? 6.533 -7.023 0.646 1.00 93.19 225 TYR A O 1
ATOM 1845 N N . SER A 1 226 ? 8.009 -5.351 0.341 1.00 93.19 226 SER A N 1
ATOM 1846 C CA . SER A 1 226 ? 7.039 -4.283 0.577 1.00 93.19 226 SER A CA 1
ATOM 1847 C C . SER A 1 226 ? 6.054 -4.147 -0.593 1.00 93.19 226 SER A C 1
ATOM 1849 O O . SER A 1 226 ? 6.496 -4.024 -1.738 1.00 93.19 226 SER A O 1
ATOM 1851 N N . PRO A 1 227 ? 4.728 -4.141 -0.356 1.00 94.31 227 PRO A N 1
ATOM 1852 C CA . PRO A 1 227 ? 3.734 -3.960 -1.415 1.00 94.31 227 PRO A CA 1
ATOM 1853 C C . PRO A 1 227 ? 3.870 -2.664 -2.220 1.00 94.31 227 PRO A C 1
ATOM 1855 O O . PRO A 1 227 ? 3.443 -2.641 -3.368 1.00 94.31 227 PRO A O 1
ATOM 1858 N N . TYR A 1 228 ? 4.500 -1.621 -1.669 1.00 93.50 228 TYR A N 1
ATOM 1859 C CA . TYR A 1 228 ? 4.693 -0.336 -2.351 1.00 93.50 228 TYR A CA 1
ATOM 1860 C C . TYR A 1 228 ? 5.446 -0.433 -3.684 1.00 93.50 228 TYR A C 1
ATOM 1862 O O . TYR A 1 228 ? 5.218 0.381 -4.574 1.00 93.50 228 TYR A O 1
ATOM 1870 N N . LEU A 1 229 ? 6.301 -1.443 -3.888 1.00 93.12 229 LEU A N 1
ATOM 1871 C CA . LEU A 1 229 ? 6.965 -1.617 -5.187 1.00 93.12 229 LEU A CA 1
ATOM 1872 C C . LEU A 1 229 ? 5.972 -1.899 -6.328 1.00 93.12 229 LEU A C 1
ATOM 1874 O O . LEU A 1 229 ? 6.267 -1.631 -7.495 1.00 93.12 229 LEU A O 1
ATOM 1878 N N . LEU A 1 230 ? 4.772 -2.390 -6.002 1.00 92.06 230 LEU A N 1
ATOM 1879 C CA . LEU A 1 230 ? 3.708 -2.593 -6.979 1.00 92.06 230 LEU A CA 1
ATOM 1880 C C . LEU A 1 230 ? 3.127 -1.284 -7.495 1.00 92.06 230 LEU A C 1
ATOM 1882 O O . LEU A 1 230 ? 2.528 -1.315 -8.561 1.00 92.06 230 LEU A O 1
ATOM 1886 N N . ASP A 1 231 ? 3.347 -0.145 -6.841 1.00 90.38 231 ASP A N 1
ATOM 1887 C CA . ASP A 1 231 ? 2.938 1.155 -7.380 1.00 90.38 231 ASP A CA 1
ATOM 1888 C C . ASP A 1 231 ? 3.613 1.422 -8.726 1.00 90.38 231 ASP A C 1
ATOM 1890 O O . ASP A 1 231 ? 2.971 1.851 -9.684 1.00 90.38 231 ASP A O 1
ATOM 1894 N N . VAL A 1 232 ? 4.909 1.107 -8.819 1.00 92.19 232 VAL A N 1
ATOM 1895 C CA . VAL A 1 232 ? 5.688 1.219 -10.057 1.00 92.19 232 VAL A CA 1
ATOM 1896 C C . VAL A 1 232 ? 5.191 0.207 -11.083 1.00 92.19 232 VAL A C 1
ATOM 1898 O O . VAL A 1 232 ? 5.002 0.563 -12.244 1.00 92.19 232 VAL A O 1
ATOM 1901 N N . MET A 1 233 ? 4.929 -1.037 -10.672 1.00 91.00 233 MET A N 1
ATOM 1902 C CA . MET A 1 233 ? 4.435 -2.083 -11.575 1.00 91.00 233 MET A CA 1
ATOM 1903 C C . MET A 1 233 ? 3.041 -1.766 -12.132 1.00 91.00 233 MET A C 1
ATOM 1905 O O . MET A 1 233 ? 2.799 -1.911 -13.328 1.00 91.00 233 MET A O 1
ATOM 1909 N N . LEU A 1 234 ? 2.128 -1.308 -11.277 1.00 89.56 234 LEU A N 1
ATOM 1910 C CA . LEU A 1 234 ? 0.776 -0.916 -11.653 1.00 89.56 234 LEU A CA 1
ATOM 1911 C C . LEU A 1 234 ? 0.821 0.319 -12.548 1.00 89.56 234 LEU A C 1
ATOM 1913 O O . LEU A 1 234 ? 0.214 0.310 -13.615 1.00 89.56 234 LEU A O 1
ATOM 1917 N N . MET A 1 235 ? 1.609 1.340 -12.187 1.00 87.69 235 MET A N 1
ATOM 1918 C CA . MET A 1 235 ? 1.835 2.506 -13.043 1.00 87.69 235 MET A CA 1
ATOM 1919 C C . MET A 1 235 ? 2.402 2.107 -14.406 1.00 87.69 235 MET A C 1
ATOM 1921 O O . MET A 1 235 ? 1.970 2.659 -15.412 1.00 87.69 235 MET A O 1
ATOM 1925 N N . TYR A 1 236 ? 3.306 1.128 -14.477 1.00 89.06 236 TYR A N 1
ATOM 1926 C CA . TYR A 1 236 ? 3.913 0.694 -15.739 1.00 89.06 236 TYR A CA 1
ATOM 1927 C C . TYR A 1 236 ? 2.864 0.189 -16.738 1.00 89.06 236 TYR A C 1
ATOM 1929 O O . TYR A 1 236 ? 2.975 0.455 -17.935 1.00 89.06 236 TYR A O 1
ATOM 1937 N N . GLY A 1 237 ? 1.800 -0.451 -16.243 1.00 87.00 237 GLY A N 1
ATOM 1938 C CA . GLY A 1 237 ? 0.652 -0.871 -17.049 1.00 87.00 237 GLY A CA 1
ATOM 1939 C C . GLY A 1 237 ? -0.163 0.279 -17.661 1.00 87.00 237 GLY A C 1
ATOM 1940 O O . GLY A 1 237 ? -0.871 0.065 -18.644 1.00 87.00 237 GLY A O 1
ATOM 1941 N N . TYR A 1 238 ? -0.062 1.494 -17.114 1.00 84.50 238 TYR A N 1
ATOM 1942 C CA . TYR A 1 238 ? -0.756 2.693 -17.606 1.00 84.50 238 TYR A CA 1
ATOM 1943 C C . TYR A 1 238 ? 0.170 3.675 -18.333 1.00 84.50 238 TYR A C 1
ATOM 1945 O O . TYR A 1 238 ? -0.228 4.295 -19.316 1.00 84.50 238 TYR A O 1
ATOM 1953 N N . SER A 1 239 ? 1.388 3.857 -17.829 1.00 86.69 239 SER A N 1
ATOM 1954 C CA . SER A 1 239 ? 2.377 4.807 -18.321 1.00 86.69 239 SER A CA 1
ATOM 1955 C C . SER A 1 239 ? 3.777 4.335 -17.944 1.00 86.69 239 SER A C 1
ATOM 1957 O O . SER A 1 239 ? 4.215 4.489 -16.801 1.00 86.69 239 SER A O 1
ATOM 1959 N N . GLN A 1 240 ? 4.509 3.801 -18.923 1.00 89.12 240 GLN A N 1
ATOM 1960 C CA . GLN A 1 240 ? 5.899 3.380 -18.726 1.00 89.12 240 GLN A CA 1
ATOM 1961 C C . GLN A 1 240 ? 6.772 4.558 -18.283 1.00 89.12 240 GLN A C 1
ATOM 1963 O O . GLN A 1 240 ? 7.515 4.440 -17.314 1.00 89.12 240 GLN A O 1
ATOM 1968 N N . ASP A 1 241 ? 6.602 5.729 -18.904 1.00 89.06 241 ASP A N 1
ATOM 1969 C CA . ASP A 1 241 ? 7.301 6.949 -18.501 1.00 89.06 241 ASP A CA 1
ATOM 1970 C C . ASP A 1 241 ? 6.984 7.355 -17.058 1.00 89.06 241 ASP A C 1
ATOM 1972 O O . ASP A 1 241 ? 7.865 7.804 -16.327 1.00 89.06 241 ASP A O 1
ATOM 1976 N N . GLY A 1 242 ? 5.720 7.225 -16.644 1.00 88.88 242 GLY A N 1
ATOM 1977 C CA . GLY A 1 242 ? 5.299 7.498 -15.271 1.00 88.88 242 GLY A CA 1
ATOM 1978 C C . GLY A 1 242 ? 5.950 6.538 -14.280 1.00 88.88 242 GLY A C 1
ATOM 1979 O O . GLY A 1 242 ? 6.428 6.970 -13.233 1.00 88.88 242 GLY A O 1
ATOM 1980 N N . ALA A 1 243 ? 6.026 5.257 -14.637 1.00 90.69 243 ALA A N 1
ATOM 1981 C CA . ALA A 1 243 ? 6.643 4.226 -13.813 1.00 90.69 243 ALA A CA 1
ATOM 1982 C C . ALA A 1 243 ? 8.149 4.428 -13.678 1.00 90.69 243 ALA A C 1
ATOM 1984 O O . ALA A 1 243 ? 8.666 4.337 -12.570 1.00 90.69 243 ALA A O 1
ATOM 1985 N N . ILE A 1 244 ? 8.838 4.764 -14.772 1.00 92.94 244 ILE A N 1
ATOM 1986 C CA . ILE A 1 244 ? 10.277 5.042 -14.753 1.00 92.94 244 ILE A CA 1
ATOM 1987 C C . ILE A 1 244 ? 10.568 6.247 -13.856 1.00 92.94 244 ILE A C 1
ATOM 1989 O O . ILE A 1 244 ? 11.451 6.166 -13.012 1.00 92.94 244 ILE A O 1
ATOM 1993 N N . ARG A 1 245 ? 9.787 7.333 -13.945 1.00 92.19 245 ARG A N 1
ATOM 1994 C CA . ARG A 1 245 ? 9.949 8.492 -13.041 1.00 92.19 245 ARG A CA 1
ATOM 1995 C C . ARG A 1 245 ? 9.741 8.122 -11.584 1.00 92.19 245 ARG A C 1
ATOM 1997 O O . ARG A 1 245 ? 10.496 8.578 -10.734 1.00 92.19 245 ARG A O 1
ATOM 2004 N N . LEU A 1 246 ? 8.706 7.331 -11.306 1.00 92.38 246 LEU A N 1
ATOM 2005 C CA . LEU A 1 246 ? 8.399 6.887 -9.953 1.00 92.38 246 LEU A CA 1
ATOM 2006 C C . LEU A 1 246 ? 9.532 6.017 -9.397 1.00 92.38 246 LEU A C 1
ATOM 2008 O O . LEU A 1 246 ? 9.967 6.221 -8.270 1.00 92.38 246 LEU A O 1
ATOM 2012 N N . TYR A 1 247 ? 10.051 5.101 -10.212 1.00 95.31 247 TYR A N 1
ATOM 2013 C CA . TYR A 1 247 ? 11.224 4.298 -9.895 1.00 95.31 247 TYR A CA 1
ATOM 2014 C C . TYR A 1 247 ? 12.457 5.174 -9.619 1.00 95.31 247 TYR A C 1
ATOM 2016 O O . TYR A 1 247 ? 13.055 5.047 -8.556 1.00 95.31 247 TYR A O 1
ATOM 2024 N N . GLU A 1 248 ? 12.807 6.105 -10.512 1.00 94.31 248 GLU A N 1
ATOM 2025 C CA . GLU A 1 248 ? 13.954 7.009 -10.336 1.0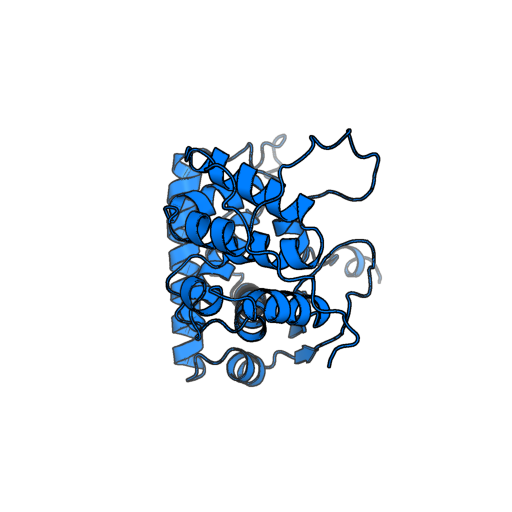0 94.31 248 GLU A CA 1
ATOM 2026 C C . GLU A 1 248 ? 13.821 7.871 -9.070 1.00 94.31 248 GLU A C 1
ATOM 2028 O O . GLU A 1 248 ? 14.801 8.083 -8.352 1.00 94.31 248 GLU A O 1
ATOM 2033 N N . GLU A 1 249 ? 12.608 8.342 -8.767 1.00 94.00 249 GLU A N 1
ATOM 2034 C CA . GLU A 1 249 ? 12.295 9.079 -7.541 1.00 94.00 249 GLU A CA 1
ATOM 2035 C C . GLU A 1 249 ? 12.542 8.217 -6.294 1.00 94.00 249 GLU A C 1
ATOM 2037 O O . GLU A 1 249 ? 13.232 8.668 -5.379 1.00 94.00 249 GLU A O 1
ATOM 2042 N N . ILE A 1 250 ? 12.051 6.973 -6.272 1.00 95.44 250 ILE A N 1
ATOM 2043 C CA . ILE A 1 250 ? 12.248 6.041 -5.150 1.00 95.44 250 ILE A CA 1
ATOM 2044 C C . ILE A 1 250 ? 13.734 5.693 -4.977 1.00 95.44 250 ILE A C 1
ATOM 2046 O O . ILE A 1 250 ? 14.248 5.751 -3.862 1.00 95.44 250 ILE A O 1
ATOM 2050 N N . MET A 1 251 ? 14.451 5.395 -6.064 1.00 96.06 251 MET A N 1
ATOM 2051 C CA . MET A 1 251 ? 15.893 5.109 -6.024 1.00 96.06 251 MET A CA 1
ATOM 2052 C C . MET A 1 251 ? 16.691 6.306 -5.490 1.00 96.06 251 MET A C 1
ATOM 2054 O O . MET A 1 251 ? 17.595 6.145 -4.669 1.00 96.06 251 MET A O 1
ATOM 2058 N N . THR A 1 252 ? 16.306 7.523 -5.888 1.00 94.81 252 THR A N 1
ATOM 2059 C CA . THR A 1 252 ? 16.906 8.763 -5.379 1.00 94.81 252 THR A CA 1
ATOM 2060 C C . THR A 1 252 ? 16.638 8.942 -3.884 1.00 94.81 252 THR A C 1
ATOM 2062 O O . THR A 1 252 ? 17.562 9.272 -3.143 1.00 94.81 252 THR A O 1
ATOM 2065 N N . MET A 1 253 ? 15.407 8.692 -3.416 1.00 92.38 253 MET A N 1
ATOM 2066 C CA . MET A 1 253 ? 15.077 8.717 -1.982 1.00 92.38 253 MET A CA 1
ATOM 2067 C C . MET A 1 253 ? 15.883 7.682 -1.191 1.00 92.38 253 MET A C 1
ATOM 2069 O O . MET A 1 253 ? 16.298 7.961 -0.069 1.00 92.38 253 MET A O 1
ATOM 2073 N N . ALA A 1 254 ? 16.138 6.514 -1.784 1.00 94.50 254 ALA A N 1
ATOM 2074 C CA . ALA A 1 254 ? 16.956 5.464 -1.188 1.00 94.50 254 ALA A CA 1
ATOM 2075 C C . ALA A 1 254 ? 18.456 5.803 -1.143 1.00 94.50 254 ALA A C 1
ATOM 2077 O O . ALA A 1 254 ? 19.219 5.104 -0.481 1.00 94.50 254 ALA A O 1
ATOM 2078 N N . GLY A 1 255 ? 18.903 6.837 -1.865 1.00 94.75 255 GLY A N 1
ATOM 2079 C CA . GLY A 1 255 ? 20.325 7.137 -2.036 1.00 94.75 255 GLY A CA 1
ATOM 2080 C C . GLY A 1 255 ? 21.078 6.060 -2.825 1.00 94.75 255 GLY A C 1
ATOM 2081 O O . GLY A 1 255 ? 22.301 5.967 -2.715 1.00 94.75 255 GLY A O 1
ATOM 2082 N N . VAL A 1 256 ? 20.366 5.243 -3.608 1.00 94.25 256 VAL A N 1
ATOM 2083 C CA . VAL A 1 256 ? 20.947 4.164 -4.413 1.00 94.25 256 VAL A CA 1
ATOM 2084 C C . VAL A 1 256 ? 21.167 4.676 -5.838 1.00 94.25 256 VAL A C 1
ATOM 2086 O O . VAL A 1 256 ? 20.233 5.213 -6.440 1.00 94.25 256 VAL A O 1
ATOM 2089 N N . PRO A 1 257 ? 22.377 4.526 -6.412 1.00 93.12 257 PRO A N 1
ATOM 2090 C CA . PRO A 1 257 ? 22.617 4.873 -7.805 1.00 93.12 257 PRO A CA 1
ATOM 2091 C C . PRO A 1 257 ? 21.668 4.108 -8.726 1.00 93.12 257 PRO A C 1
ATOM 2093 O O . PRO A 1 257 ? 21.539 2.891 -8.617 1.00 93.12 257 PRO A O 1
ATOM 2096 N N . ILE A 1 258 ? 21.025 4.823 -9.646 1.00 92.94 258 ILE A N 1
ATOM 2097 C CA . ILE A 1 258 ? 20.172 4.211 -10.663 1.00 92.94 258 ILE A CA 1
ATOM 2098 C C . ILE A 1 258 ? 21.099 3.510 -11.672 1.00 92.94 258 ILE A C 1
ATOM 2100 O O . ILE A 1 258 ? 21.905 4.202 -12.301 1.00 92.94 258 ILE A O 1
ATOM 2104 N N . PRO A 1 259 ? 21.029 2.175 -11.833 1.00 90.56 259 PRO A N 1
ATOM 2105 C CA . PRO A 1 259 ? 21.887 1.455 -12.775 1.00 90.56 259 PRO A CA 1
ATOM 2106 C C . PRO A 1 259 ? 21.655 1.916 -14.220 1.00 90.56 259 PRO A C 1
ATOM 2108 O O . PRO A 1 259 ? 20.622 2.504 -14.525 1.00 90.56 259 PRO A O 1
ATOM 2111 N N . GLU A 1 260 ? 22.558 1.624 -15.153 1.00 90.88 260 GLU A N 1
ATOM 2112 C CA . GLU A 1 260 ? 22.240 1.775 -16.584 1.00 90.88 260 GLU A CA 1
ATOM 2113 C C . GLU A 1 260 ? 21.166 0.749 -17.003 1.00 90.88 260 GLU A C 1
ATOM 2115 O O . GLU A 1 260 ? 21.097 -0.329 -16.401 1.00 90.88 260 GLU A O 1
ATOM 2120 N N . PRO A 1 261 ? 20.289 1.052 -17.979 1.00 89.44 261 PRO A N 1
ATOM 2121 C CA . PRO A 1 261 ? 19.282 0.096 -18.429 1.00 89.44 261 PRO A CA 1
ATOM 2122 C C . PRO A 1 261 ? 19.916 -1.189 -18.972 1.00 89.44 261 PRO A C 1
ATOM 2124 O O . PRO A 1 261 ? 20.833 -1.136 -19.791 1.00 89.44 261 PRO A O 1
ATOM 2127 N N . GLU A 1 262 ? 19.402 -2.342 -18.545 1.00 85.31 262 GLU A N 1
ATOM 2128 C CA . GLU A 1 262 ? 19.724 -3.628 -19.169 1.00 85.31 262 GLU A CA 1
ATOM 2129 C C . GLU A 1 262 ? 19.194 -3.640 -20.618 1.00 85.31 262 GLU A C 1
ATOM 2131 O O . GLU A 1 262 ? 18.090 -3.154 -20.884 1.00 85.31 262 GLU A O 1
ATOM 2136 N N . GLU A 1 263 ? 19.955 -4.209 -21.561 1.00 74.19 263 GLU A N 1
ATOM 2137 C CA . GLU A 1 263 ? 19.444 -4.465 -22.911 1.00 74.19 263 GLU A CA 1
ATOM 2138 C C . GLU A 1 263 ? 18.286 -5.466 -22.822 1.00 74.19 263 GLU A C 1
ATOM 2140 O O . GLU A 1 263 ? 18.464 -6.637 -22.478 1.00 74.19 263 GLU A O 1
ATOM 2145 N N . GLU A 1 264 ? 17.070 -5.006 -23.110 1.00 62.69 264 GLU A N 1
ATOM 2146 C CA . GLU A 1 264 ? 15.915 -5.890 -23.191 1.00 62.69 264 GLU A CA 1
ATOM 2147 C C . GLU A 1 264 ? 16.039 -6.712 -24.482 1.00 62.69 264 GLU A C 1
ATOM 2149 O O . GLU A 1 264 ? 16.100 -6.155 -25.580 1.00 62.69 264 GLU A O 1
ATOM 2154 N N . ALA A 1 265 ? 16.053 -8.045 -24.379 1.00 49.47 265 ALA A N 1
ATOM 2155 C CA . ALA A 1 265 ? 15.785 -8.892 -25.536 1.00 49.47 265 ALA A CA 1
ATOM 2156 C C . ALA A 1 265 ? 14.352 -8.582 -25.992 1.00 49.47 265 ALA A C 1
ATOM 2158 O O . ALA A 1 265 ? 13.383 -9.028 -25.376 1.00 49.47 265 ALA A O 1
ATOM 2159 N N . TYR A 1 266 ? 14.237 -7.726 -27.007 1.00 40.59 266 TYR A N 1
ATOM 2160 C CA . TYR A 1 266 ? 12.993 -7.126 -27.473 1.00 40.59 266 TYR A CA 1
ATOM 2161 C C . TYR A 1 266 ? 11.927 -8.209 -27.691 1.00 40.59 266 TYR A C 1
ATOM 2163 O O . TYR A 1 266 ? 12.005 -9.001 -28.629 1.00 40.59 266 TYR A O 1
ATOM 2171 N N . SER A 1 267 ? 10.921 -8.253 -26.822 1.00 47.1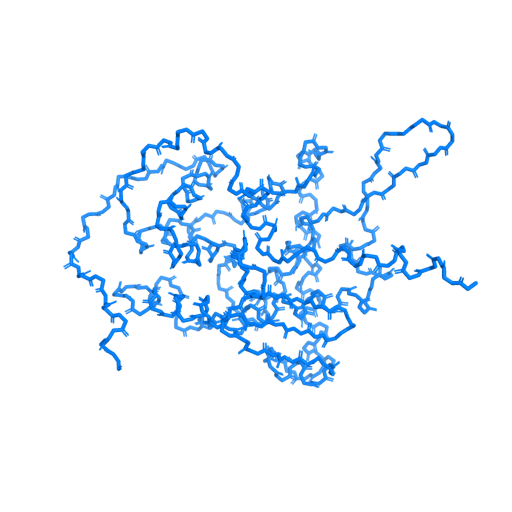2 267 SER A N 1
ATOM 2172 C CA . SER A 1 267 ? 9.669 -8.954 -27.092 1.00 47.12 267 SER A CA 1
ATOM 2173 C C . SER A 1 267 ? 8.607 -7.878 -27.238 1.00 47.12 267 SER A C 1
ATOM 2175 O O . SER A 1 267 ? 8.377 -7.087 -26.325 1.00 47.12 267 SER A O 1
ATOM 2177 N N . ALA A 1 268 ? 8.047 -7.782 -28.444 1.00 35.19 268 ALA A N 1
ATOM 2178 C CA . ALA A 1 268 ? 7.027 -6.802 -28.776 1.00 35.19 268 ALA A CA 1
ATOM 2179 C C . ALA A 1 268 ? 5.888 -6.835 -27.737 1.00 35.19 268 ALA A C 1
ATOM 2181 O O . ALA A 1 268 ? 5.594 -7.904 -27.190 1.00 35.19 268 ALA A O 1
ATOM 2182 N N . PRO A 1 269 ? 5.239 -5.694 -27.446 1.00 42.25 269 PRO A N 1
ATOM 2183 C CA . PRO A 1 269 ? 4.069 -5.695 -26.582 1.00 42.25 269 PRO A CA 1
ATOM 2184 C C . PRO A 1 269 ? 3.031 -6.672 -27.144 1.00 42.25 269 PRO A C 1
ATOM 2186 O O . PRO A 1 269 ? 2.675 -6.579 -28.319 1.00 42.25 269 PRO A O 1
ATOM 2189 N N . LEU A 1 270 ? 2.563 -7.603 -26.307 1.00 45.97 270 LEU A N 1
ATOM 2190 C CA . LEU A 1 270 ? 1.425 -8.453 -26.643 1.00 45.97 270 LEU A CA 1
ATOM 2191 C C . LEU A 1 270 ? 0.241 -7.542 -26.968 1.00 45.97 270 LEU A C 1
ATOM 2193 O O . LEU A 1 270 ? -0.157 -6.698 -26.158 1.00 45.97 270 LEU A O 1
ATOM 2197 N N . SER A 1 271 ? -0.262 -7.682 -28.190 1.00 38.03 271 SER A N 1
ATOM 2198 C CA . SER A 1 271 ? -1.464 -7.011 -28.651 1.00 38.03 271 SER A CA 1
ATOM 2199 C C . SER A 1 271 ? -2.638 -7.479 -27.796 1.00 38.03 271 SER A C 1
ATOM 2201 O O . SER A 1 271 ? -2.781 -8.668 -27.523 1.00 38.03 271 SER A O 1
ATOM 2203 N N . ILE A 1 272 ? -3.531 -6.561 -27.426 1.00 43.81 272 ILE A N 1
ATOM 2204 C CA . ILE A 1 272 ? -4.809 -6.883 -26.764 1.00 43.81 272 ILE A CA 1
ATOM 2205 C C . ILE A 1 272 ? -5.750 -7.746 -27.633 1.00 43.81 272 ILE A C 1
ATOM 2207 O O . ILE A 1 272 ? -6.863 -8.038 -27.213 1.00 43.81 272 ILE A O 1
ATOM 2211 N N . TYR A 1 273 ? -5.318 -8.129 -28.838 1.00 40.91 273 TYR A N 1
ATOM 2212 C CA . TYR A 1 273 ? -6.028 -9.017 -29.755 1.00 40.91 273 TYR A CA 1
ATOM 2213 C C . TYR A 1 273 ? -5.464 -10.447 -29.805 1.00 40.91 273 TYR A C 1
ATOM 2215 O O . TYR A 1 273 ? -5.965 -11.244 -30.590 1.00 40.91 273 TYR A O 1
ATOM 2223 N N . ASP A 1 274 ? -4.458 -10.783 -28.990 1.00 36.16 274 ASP A N 1
ATOM 2224 C CA . ASP A 1 274 ? -3.845 -12.122 -28.970 1.00 36.16 274 ASP A CA 1
ATOM 2225 C C . ASP A 1 274 ? -4.338 -13.016 -27.803 1.00 36.16 274 ASP A C 1
ATOM 2227 O O . ASP A 1 274 ? -3.595 -13.875 -27.323 1.00 36.16 274 ASP A O 1
ATOM 2231 N N . VAL A 1 275 ? -5.590 -12.841 -27.348 1.00 37.31 275 VAL A N 1
ATOM 2232 C CA . VAL A 1 275 ? -6.307 -13.794 -26.466 1.00 37.31 275 VAL A CA 1
ATOM 2233 C C . VAL A 1 275 ? -7.671 -14.133 -27.050 1.00 37.31 275 VAL A C 1
ATOM 2235 O O . VAL A 1 275 ? -8.429 -13.182 -27.344 1.00 37.31 275 VAL A O 1
#

Organism: NCBI:txid2838751

pLDDT: mean 82.05, std 20.79, range [25.66, 98.5]

Foldseek 3Di:
DDDVVVVPPPPFDFPQCLLPPPDFPDDDDPDPDFDFFQPLLLLLVQQPFDPLLVLLVLLVSWPCSVPADPVRSVVLLVQLLVLLLVVLVVLCVVQVALFLVSSLVSVVAAEAEAQADPPPRTDHQKGDDPPHYIYGHVVLQVLLVLSCPDPPNCVSFPPLDRPRRLRSQLNVLVNVCVVCLVPRPQNVDWDWDDDDPPDTDTDGTVSSSVSSSQSNSCNSSVGPGGPSSCSLSSVCSVDSRSSSVSSVVSCVSSVHDDDDHDPDPDDDRDDPPPD